Protein AF-A0AAN9BH00-F1 (afdb_monomer_lite)

pLDDT: mean 72.29, std 22.22, range [26.73, 97.0]

Structure (mmCIF, N/CA/C/O backbone):
data_AF-A0AAN9BH00-F1
#
_entry.id   AF-A0AAN9BH00-F1
#
loop_
_atom_site.group_PDB
_atom_site.id
_atom_site.type_symbol
_atom_site.label_atom_id
_atom_site.label_alt_id
_atom_site.label_comp_id
_atom_site.label_asym_id
_atom_site.label_entity_id
_atom_site.label_seq_id
_atom_site.pdbx_PDB_ins_code
_atom_site.Cartn_x
_atom_site.Cartn_y
_atom_site.Cartn_z
_atom_site.occupancy
_atom_site.B_iso_or_equiv
_atom_site.auth_seq_id
_atom_site.auth_comp_id
_atom_site.auth_asym_id
_atom_site.auth_atom_id
_atom_site.pdbx_PDB_model_num
ATOM 1 N N . MET A 1 1 ? 36.976 54.141 -1.286 1.00 47.03 1 MET A N 1
ATOM 2 C CA . MET A 1 1 ? 35.781 53.812 -2.101 1.00 47.03 1 MET A CA 1
ATOM 3 C C . MET A 1 1 ? 35.962 52.626 -3.065 1.00 47.03 1 MET A C 1
ATOM 5 O O . MET A 1 1 ? 34.961 52.129 -3.551 1.00 47.03 1 MET A O 1
ATOM 9 N N . ALA A 1 2 ? 37.173 52.092 -3.300 1.00 48.44 2 ALA A N 1
ATOM 10 C CA . ALA A 1 2 ? 37.382 50.986 -4.254 1.00 48.44 2 ALA A CA 1
ATOM 11 C C . ALA A 1 2 ? 37.154 49.558 -3.696 1.00 48.44 2 ALA A C 1
ATOM 13 O O . ALA A 1 2 ? 36.958 48.622 -4.465 1.00 48.44 2 ALA A O 1
ATOM 14 N N . VAL A 1 3 ? 37.142 49.373 -2.369 1.00 45.78 3 VAL A N 1
ATOM 15 C CA . VAL A 1 3 ? 37.087 48.038 -1.729 1.00 45.78 3 VAL A CA 1
ATOM 16 C C . VAL A 1 3 ? 35.678 47.415 -1.773 1.00 45.78 3 VAL A C 1
ATOM 18 O O . VAL A 1 3 ? 35.538 46.201 -1.896 1.00 45.78 3 VAL A O 1
ATOM 21 N N . ASN A 1 4 ? 34.625 48.240 -1.796 1.00 43.34 4 ASN A N 1
ATOM 22 C CA . ASN A 1 4 ? 33.231 47.771 -1.826 1.00 43.34 4 ASN A CA 1
ATOM 23 C C . ASN A 1 4 ? 32.780 47.248 -3.208 1.00 43.34 4 ASN A C 1
ATOM 25 O O . ASN A 1 4 ? 31.789 46.527 -3.298 1.00 43.34 4 ASN A O 1
ATOM 29 N N . SER A 1 5 ? 33.513 47.570 -4.281 1.00 48.69 5 SER A N 1
ATOM 30 C CA . SER A 1 5 ? 33.203 47.144 -5.661 1.00 48.69 5 SER A CA 1
ATOM 31 C C . SER A 1 5 ? 33.720 45.731 -5.980 1.00 48.69 5 SER A C 1
ATOM 33 O O . SER A 1 5 ? 33.170 45.015 -6.814 1.00 48.69 5 SER A O 1
ATOM 35 N N . VAL A 1 6 ? 34.770 45.292 -5.280 1.00 53.50 6 VAL A N 1
ATOM 36 C CA . VAL A 1 6 ? 35.374 43.967 -5.484 1.00 53.50 6 VAL A CA 1
ATOM 37 C C . VAL A 1 6 ? 34.627 42.896 -4.684 1.00 53.50 6 VAL A C 1
ATOM 39 O O . VAL A 1 6 ? 34.361 41.820 -5.214 1.00 53.50 6 VAL A O 1
ATOM 42 N N . LEU A 1 7 ? 34.202 43.202 -3.450 1.00 49.34 7 LEU A N 1
ATOM 43 C CA . LEU A 1 7 ? 33.406 42.272 -2.636 1.00 49.34 7 LEU A CA 1
ATOM 44 C C . LEU A 1 7 ? 32.040 41.949 -3.259 1.00 49.34 7 LEU A C 1
ATOM 46 O O . LEU A 1 7 ? 31.608 40.799 -3.220 1.00 49.34 7 LEU A O 1
ATOM 50 N N . THR A 1 8 ? 31.385 42.933 -3.876 1.00 52.69 8 THR A N 1
ATOM 51 C CA . THR A 1 8 ? 30.089 42.745 -4.550 1.00 52.69 8 THR A CA 1
ATOM 52 C C . THR A 1 8 ? 30.214 41.859 -5.789 1.00 52.69 8 THR A C 1
ATOM 54 O O . THR A 1 8 ? 29.378 40.985 -6.004 1.00 52.69 8 THR A O 1
ATOM 57 N N . ARG A 1 9 ? 31.298 41.992 -6.564 1.00 53.31 9 ARG A N 1
ATOM 58 C CA . ARG A 1 9 ? 31.565 41.121 -7.722 1.00 53.31 9 ARG A CA 1
ATOM 59 C C . ARG A 1 9 ? 31.901 39.682 -7.327 1.00 53.31 9 A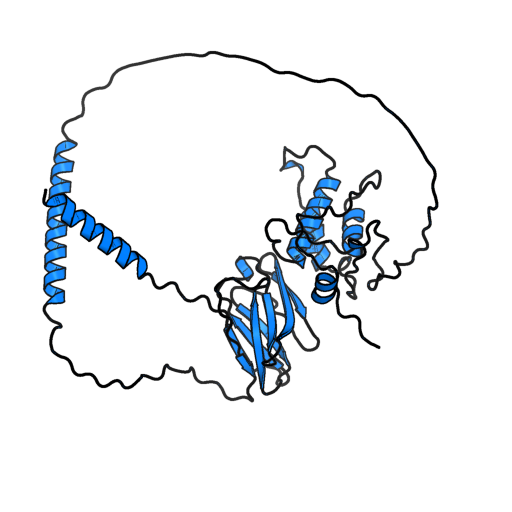RG A C 1
ATOM 61 O O . ARG A 1 9 ? 31.480 38.764 -8.020 1.00 53.31 9 ARG A O 1
ATOM 68 N N . ILE A 1 10 ? 32.602 39.480 -6.208 1.00 55.25 10 ILE A N 1
ATOM 69 C CA . ILE A 1 10 ? 32.918 38.143 -5.677 1.00 55.25 10 ILE A CA 1
ATOM 70 C C . ILE A 1 10 ? 31.663 37.464 -5.103 1.00 55.25 10 ILE A C 1
ATOM 72 O O . ILE A 1 10 ? 31.470 36.272 -5.334 1.00 55.25 10 ILE A O 1
ATOM 76 N N . GLN A 1 11 ? 30.776 38.206 -4.425 1.00 53.38 11 GLN A N 1
ATOM 77 C CA . GLN A 1 11 ? 29.472 37.684 -3.986 1.00 53.38 11 GLN A CA 1
ATOM 78 C C . GLN A 1 11 ? 28.573 37.290 -5.165 1.00 53.38 11 GLN A C 1
ATOM 80 O O . GLN A 1 11 ? 27.957 36.229 -5.119 1.00 53.38 11 GLN A O 1
ATOM 85 N N . PHE A 1 12 ? 28.535 38.089 -6.237 1.00 52.97 12 PHE A N 1
ATOM 86 C CA . PHE A 1 12 ? 27.809 37.731 -7.461 1.00 52.97 12 PHE A CA 1
ATOM 87 C C . PHE A 1 12 ? 28.390 36.483 -8.130 1.00 52.97 12 PHE A C 1
ATOM 89 O O . PHE A 1 12 ? 27.637 35.614 -8.554 1.00 52.97 12 PHE A O 1
ATOM 96 N N . TYR A 1 13 ? 29.717 36.349 -8.179 1.00 51.75 13 TYR A N 1
ATOM 97 C CA . TYR A 1 13 ? 30.360 35.161 -8.744 1.00 51.75 13 TYR A CA 1
ATOM 98 C C . TYR A 1 13 ? 30.058 33.892 -7.930 1.00 51.75 13 TYR A C 1
ATOM 100 O O . TYR A 1 13 ? 29.814 32.844 -8.515 1.00 51.75 13 TYR A O 1
ATOM 108 N N . TRP A 1 14 ? 29.988 33.983 -6.598 1.00 51.31 14 TRP A N 1
ATOM 109 C CA . TRP A 1 14 ? 29.555 32.869 -5.744 1.00 51.31 14 TRP A CA 1
ATOM 110 C C . TRP A 1 14 ? 28.061 32.544 -5.878 1.00 51.31 14 TRP A C 1
ATOM 112 O O . TRP A 1 14 ? 27.709 31.368 -5.883 1.00 51.31 14 TRP A O 1
ATOM 122 N N . LEU A 1 15 ? 27.188 33.542 -6.048 1.00 50.69 15 LEU A N 1
ATOM 123 C CA . LEU A 1 15 ? 25.758 33.326 -6.321 1.00 50.69 15 LEU A CA 1
ATOM 124 C C . LEU A 1 15 ? 25.521 32.672 -7.693 1.00 50.69 15 LEU A C 1
ATOM 126 O O . LEU A 1 15 ? 24.675 31.788 -7.822 1.00 50.69 15 LEU A O 1
ATOM 130 N N . VAL A 1 16 ? 26.305 33.046 -8.708 1.00 52.62 16 VAL A N 1
ATOM 131 C CA . VAL A 1 16 ? 26.223 32.449 -10.050 1.00 52.62 16 VAL A CA 1
ATOM 132 C C . VAL A 1 16 ? 26.835 31.042 -10.074 1.00 52.62 16 VAL A C 1
ATOM 134 O O . VAL A 1 16 ? 26.238 30.147 -10.659 1.00 52.62 16 VAL A O 1
ATOM 137 N N . ILE A 1 17 ? 27.956 30.790 -9.383 1.00 52.34 17 ILE A N 1
ATOM 138 C CA . ILE A 1 17 ? 28.553 29.441 -9.288 1.00 52.34 17 ILE A CA 1
ATOM 139 C C . ILE A 1 17 ? 27.681 28.493 -8.447 1.00 52.34 17 ILE A C 1
ATOM 141 O O . ILE A 1 17 ? 27.546 27.323 -8.800 1.00 52.34 17 ILE A O 1
ATOM 145 N N . ALA A 1 18 ? 27.018 28.979 -7.391 1.00 47.56 18 ALA A N 1
ATOM 146 C CA . ALA A 1 18 ? 26.060 28.172 -6.629 1.00 47.56 18 ALA A CA 1
ATOM 147 C C . ALA A 1 18 ? 24.863 27.708 -7.482 1.00 47.56 18 ALA A C 1
ATOM 149 O O . ALA A 1 18 ? 24.309 26.644 -7.210 1.00 47.56 18 ALA A O 1
ATOM 150 N N . SER A 1 19 ? 24.524 28.453 -8.541 1.00 46.22 19 SER A N 1
ATOM 151 C CA . SER A 1 19 ? 23.436 28.138 -9.479 1.00 46.22 19 SER A CA 1
ATOM 152 C C . SER A 1 19 ? 23.801 27.066 -10.521 1.00 46.22 19 SER A C 1
ATOM 154 O O . SER A 1 19 ? 22.929 26.622 -11.260 1.00 46.22 19 SER A O 1
ATOM 156 N N . VAL A 1 20 ? 25.067 26.628 -10.587 1.00 46.25 20 VAL A N 1
ATOM 157 C CA . VAL A 1 20 ? 25.546 25.569 -11.504 1.00 46.25 20 VAL A CA 1
ATOM 158 C C . VAL A 1 20 ? 25.822 24.260 -10.747 1.00 46.25 20 VAL A C 1
ATOM 160 O O . VAL A 1 20 ? 26.584 23.407 -11.195 1.00 46.25 20 VAL A O 1
ATOM 163 N N . HIS A 1 21 ? 25.185 24.045 -9.592 1.00 47.50 21 HIS A N 1
ATOM 164 C CA . HIS A 1 21 ? 24.998 22.676 -9.117 1.00 47.50 21 HIS A CA 1
ATOM 165 C C . HIS A 1 21 ? 23.904 22.052 -9.975 1.00 47.50 21 HIS A C 1
ATOM 167 O O . HIS A 1 21 ? 22.729 22.359 -9.800 1.00 47.50 21 HIS A O 1
ATOM 173 N N . ALA A 1 22 ? 24.312 21.218 -10.931 1.00 45.00 22 ALA A N 1
ATOM 174 C CA . ALA A 1 22 ? 23.416 20.373 -11.702 1.00 45.00 22 ALA A CA 1
ATOM 175 C C . ALA A 1 22 ? 22.463 19.650 -10.738 1.00 45.00 22 ALA A C 1
ATOM 177 O O . ALA A 1 22 ? 22.866 18.745 -10.007 1.00 45.00 22 ALA A O 1
ATOM 178 N N . THR A 1 23 ? 21.204 20.085 -10.691 1.00 55.72 23 THR A N 1
ATOM 179 C CA . THR A 1 23 ? 20.147 19.331 -10.028 1.00 55.72 23 THR A CA 1
ATOM 180 C C . THR A 1 23 ? 19.993 18.049 -10.825 1.00 55.72 23 THR A C 1
ATOM 182 O O . THR A 1 23 ? 19.589 18.101 -11.985 1.00 55.72 23 THR A O 1
ATOM 185 N N . ALA A 1 24 ? 20.388 16.916 -10.242 1.00 64.69 24 ALA A N 1
ATOM 186 C CA . ALA A 1 24 ? 20.167 15.617 -10.857 1.00 64.69 24 ALA A CA 1
ATOM 187 C C . ALA A 1 24 ? 18.676 15.491 -11.202 1.00 64.69 24 ALA A C 1
ATOM 189 O O . ALA A 1 24 ? 17.817 15.682 -10.337 1.00 64.69 24 ALA A O 1
ATOM 190 N N . GLU A 1 25 ? 18.388 15.241 -12.475 1.00 76.38 25 GLU A N 1
ATOM 191 C CA . GLU A 1 25 ? 17.034 15.050 -12.983 1.00 76.38 25 GLU A CA 1
ATOM 192 C C . GLU A 1 25 ? 16.385 13.879 -12.232 1.00 76.38 25 GLU A C 1
ATOM 194 O O . GLU A 1 25 ? 16.951 12.783 -12.167 1.00 76.38 25 GLU A O 1
ATOM 199 N N . LYS A 1 26 ? 15.226 14.112 -11.605 1.00 88.88 26 LYS A N 1
ATOM 200 C CA . LYS A 1 26 ? 14.489 13.052 -10.914 1.00 88.88 26 LYS A CA 1
ATOM 201 C C . LYS A 1 26 ? 13.652 12.294 -11.932 1.00 88.88 26 LYS A C 1
ATOM 203 O O . LYS A 1 26 ? 12.664 12.824 -12.432 1.00 88.88 26 LYS A O 1
ATOM 208 N N . VAL A 1 27 ? 14.040 11.054 -12.207 1.00 91.19 27 VAL A N 1
ATOM 209 C CA . VAL A 1 27 ? 13.391 10.216 -13.218 1.00 91.19 27 VAL A CA 1
ATOM 210 C C . VAL A 1 27 ? 13.054 8.851 -12.628 1.00 91.19 27 VAL A C 1
ATOM 212 O O . VAL A 1 27 ? 13.933 8.177 -12.088 1.00 91.19 27 VAL A O 1
ATOM 215 N N . ASN A 1 28 ? 11.797 8.433 -12.752 1.00 91.19 28 ASN A N 1
ATOM 216 C CA . ASN A 1 28 ? 11.403 7.037 -12.600 1.00 91.19 28 ASN A CA 1
ATOM 217 C C . ASN A 1 28 ? 11.548 6.349 -13.962 1.00 91.19 28 ASN A C 1
ATOM 219 O O . ASN A 1 28 ? 11.152 6.903 -14.984 1.00 91.19 28 ASN A O 1
ATOM 223 N N . ASN A 1 29 ? 12.112 5.148 -14.002 1.00 94.12 29 ASN A N 1
ATOM 224 C CA . ASN A 1 29 ? 12.283 4.388 -15.241 1.00 94.12 29 ASN A CA 1
ATOM 225 C C . ASN A 1 29 ? 12.037 2.894 -14.998 1.00 94.12 29 ASN A C 1
ATOM 227 O O . ASN A 1 29 ? 11.866 2.465 -13.855 1.00 94.12 29 ASN A O 1
ATOM 231 N N . CYS A 1 30 ? 12.060 2.077 -16.048 1.00 94.75 30 CYS A N 1
ATOM 232 C CA . CYS A 1 30 ? 12.009 0.630 -15.919 1.00 94.75 30 CYS A CA 1
ATOM 233 C C . CYS A 1 30 ? 12.952 -0.119 -16.864 1.00 94.75 30 CYS A C 1
ATOM 235 O O . CYS A 1 30 ? 13.396 0.385 -17.892 1.00 94.75 30 CYS A O 1
ATOM 237 N N . GLN A 1 31 ? 13.298 -1.341 -16.461 1.00 94.38 31 GLN A N 1
ATOM 238 C CA . GLN A 1 31 ? 14.141 -2.270 -17.209 1.00 94.38 31 GLN A CA 1
ATOM 239 C C . GLN A 1 31 ? 13.438 -3.618 -17.317 1.00 94.38 31 GLN A C 1
ATOM 241 O O . GLN A 1 31 ? 12.924 -4.129 -16.323 1.00 94.38 31 GLN A O 1
ATOM 246 N N . ILE A 1 32 ? 13.444 -4.203 -18.511 1.00 92.62 32 ILE A N 1
ATOM 247 C CA . ILE A 1 32 ? 12.818 -5.495 -18.784 1.00 92.62 32 ILE A CA 1
ATOM 248 C C . ILE A 1 32 ? 13.903 -6.559 -18.892 1.00 92.62 32 ILE A C 1
ATOM 250 O O . ILE A 1 32 ? 14.914 -6.365 -19.564 1.00 92.62 32 ILE A O 1
ATOM 254 N N . THR A 1 33 ? 13.680 -7.696 -18.242 1.00 91.62 33 THR A N 1
ATOM 255 C CA . THR A 1 33 ? 14.529 -8.883 -18.372 1.00 91.62 33 THR A CA 1
ATOM 256 C C . THR A 1 33 ? 13.665 -10.128 -18.586 1.00 91.62 33 THR A C 1
ATOM 258 O O . THR A 1 33 ? 12.557 -10.191 -18.047 1.00 91.62 33 THR A O 1
ATOM 261 N N . PRO A 1 34 ? 14.131 -11.124 -19.361 1.00 89.00 34 PRO A N 1
ATOM 262 C CA . PRO A 1 34 ? 13.427 -12.397 -19.490 1.00 89.00 34 PRO A CA 1
ATOM 263 C C . PRO A 1 34 ? 13.232 -13.057 -18.120 1.00 89.00 34 PRO A C 1
ATOM 265 O O . PRO A 1 34 ? 14.126 -13.004 -17.268 1.00 89.00 34 PRO A O 1
ATOM 268 N N . SER A 1 35 ? 12.073 -13.677 -17.900 1.00 89.31 35 SER A N 1
ATOM 269 C CA . SER A 1 35 ? 11.870 -14.544 -16.738 1.00 89.31 35 SER A CA 1
ATOM 270 C C . SER A 1 35 ? 12.405 -15.950 -17.019 1.00 89.31 35 SER A C 1
ATOM 272 O O . SER A 1 35 ? 12.679 -16.320 -18.159 1.00 89.31 35 SER A O 1
ATOM 274 N N . THR A 1 36 ? 12.564 -16.748 -15.963 1.00 89.62 36 THR A N 1
ATOM 275 C CA . THR A 1 36 ? 12.840 -18.188 -16.083 1.00 89.62 36 THR A CA 1
ATOM 276 C C . THR A 1 36 ? 11.686 -18.920 -16.771 1.00 89.62 36 THR A C 1
ATOM 278 O O . THR A 1 36 ? 11.909 -19.920 -17.446 1.00 89.62 36 THR A O 1
ATOM 281 N N . ASP A 1 37 ? 10.468 -18.407 -16.603 1.00 88.19 37 ASP A N 1
ATOM 282 C CA . ASP A 1 37 ? 9.271 -18.881 -17.285 1.00 88.19 37 ASP A CA 1
ATOM 283 C C . ASP A 1 37 ? 9.049 -18.062 -18.572 1.00 88.19 37 ASP A C 1
ATOM 285 O O . ASP A 1 37 ? 8.912 -16.839 -18.475 1.00 88.19 37 ASP A O 1
ATOM 289 N N . PRO A 1 38 ? 9.014 -18.685 -19.766 1.00 86.50 38 PRO A N 1
ATOM 290 C CA . PRO A 1 38 ? 8.838 -17.972 -21.033 1.00 86.50 38 PRO A CA 1
ATOM 291 C C . PRO A 1 38 ? 7.490 -17.242 -21.155 1.00 86.50 38 PRO A C 1
ATOM 293 O O . PRO A 1 38 ? 7.378 -16.311 -21.958 1.00 86.50 38 PRO A O 1
ATOM 296 N N . GLU A 1 39 ? 6.482 -17.630 -20.367 1.00 89.25 39 GLU A N 1
ATOM 297 C CA . GLU A 1 39 ? 5.177 -16.960 -20.327 1.00 89.25 39 GLU A CA 1
ATOM 298 C C . GLU A 1 39 ? 5.225 -15.612 -19.593 1.00 89.25 39 GLU A C 1
ATOM 300 O O . GLU A 1 39 ? 4.298 -14.807 -19.712 1.00 89.25 39 GLU A O 1
ATOM 305 N N . TYR A 1 40 ? 6.313 -15.328 -18.872 1.00 92.56 40 TYR A N 1
ATOM 306 C CA . TYR A 1 40 ? 6.465 -14.129 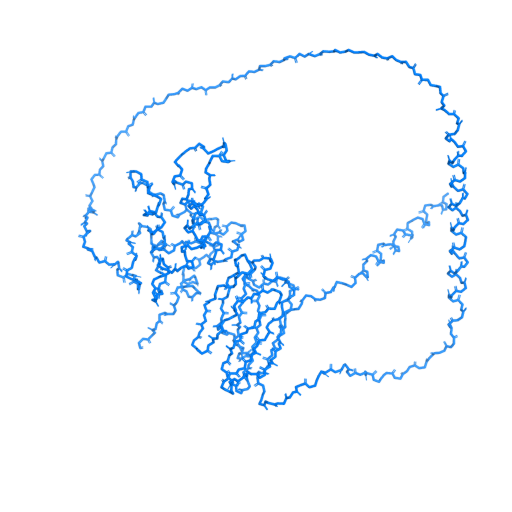-18.058 1.00 92.56 40 TYR A CA 1
ATOM 307 C C . TYR A 1 40 ? 7.730 -13.334 -18.403 1.00 92.56 40 TYR A C 1
ATOM 309 O O . TYR A 1 40 ? 8.728 -13.845 -18.907 1.00 92.56 40 TYR A O 1
ATOM 317 N N . ALA A 1 41 ? 7.710 -12.051 -18.060 1.00 93.62 41 ALA A N 1
ATOM 318 C CA . ALA A 1 41 ? 8.872 -11.176 -18.094 1.00 93.62 41 ALA A CA 1
ATOM 319 C C . ALA A 1 41 ? 9.017 -10.426 -16.767 1.00 93.62 41 ALA A C 1
ATOM 321 O O . ALA A 1 41 ? 8.032 -10.128 -16.091 1.00 93.62 41 ALA A O 1
ATOM 322 N N . ASN A 1 42 ? 10.256 -10.112 -16.401 1.00 94.56 42 ASN A N 1
ATOM 323 C CA . ASN A 1 42 ? 10.578 -9.351 -15.204 1.00 94.56 42 ASN A CA 1
ATOM 324 C C . ASN A 1 42 ? 10.691 -7.867 -15.554 1.00 94.56 42 ASN A C 1
ATOM 326 O O . ASN A 1 42 ? 11.618 -7.464 -16.261 1.00 94.56 42 ASN A O 1
ATOM 330 N N . ILE A 1 43 ? 9.795 -7.048 -15.009 1.00 95.06 43 ILE A N 1
ATOM 331 C CA . ILE A 1 43 ? 9.882 -5.588 -15.075 1.00 95.06 43 ILE A CA 1
ATOM 332 C C . ILE A 1 43 ? 10.489 -5.077 -13.777 1.00 95.06 43 ILE A C 1
ATOM 334 O O . ILE A 1 43 ? 9.910 -5.226 -12.705 1.00 95.06 43 ILE A O 1
ATOM 338 N N . THR A 1 44 ? 11.651 -4.443 -13.875 1.00 96.50 44 THR A N 1
ATOM 339 C CA . THR A 1 44 ? 12.304 -3.751 -12.764 1.00 96.50 44 THR A CA 1
ATOM 340 C C . THR A 1 44 ? 12.002 -2.264 -12.855 1.00 96.50 44 THR A C 1
ATOM 342 O O . THR A 1 44 ? 12.597 -1.568 -13.673 1.00 96.50 44 THR A O 1
ATOM 345 N N . CYS A 1 45 ? 11.111 -1.769 -12.002 1.00 96.62 45 CYS A N 1
ATOM 346 C CA . CYS A 1 45 ? 10.923 -0.339 -11.787 1.00 96.62 45 CYS A CA 1
ATOM 347 C C . CYS A 1 45 ? 12.097 0.224 -10.983 1.00 96.62 45 CYS A C 1
ATOM 349 O O . CYS A 1 45 ? 12.522 -0.382 -9.997 1.00 96.62 45 CYS A O 1
ATOM 351 N N . ILE A 1 46 ? 12.599 1.384 -11.394 1.00 95.81 46 ILE A N 1
ATOM 352 C CA . ILE A 1 46 ? 13.678 2.133 -10.752 1.00 95.81 46 ILE A CA 1
ATOM 353 C C . ILE A 1 46 ? 13.126 3.521 -10.442 1.00 95.81 46 ILE A C 1
ATOM 355 O O . ILE A 1 46 ? 12.870 4.304 -11.353 1.00 95.81 46 ILE A O 1
ATOM 359 N N . PHE A 1 47 ? 12.920 3.810 -9.164 1.00 94.56 47 PHE A N 1
ATOM 360 C CA . PHE A 1 47 ? 12.342 5.065 -8.700 1.00 94.56 47 PHE A CA 1
ATOM 361 C C . PHE A 1 47 ? 13.432 6.095 -8.393 1.00 94.56 47 PHE A C 1
ATOM 363 O O . PHE A 1 47 ? 14.499 5.751 -7.882 1.00 94.56 47 PHE A O 1
ATOM 370 N N . ALA A 1 48 ? 13.139 7.370 -8.652 1.00 92.38 48 ALA A N 1
ATOM 371 C CA . ALA A 1 48 ? 14.033 8.486 -8.339 1.00 92.38 48 ALA A CA 1
ATOM 372 C C . ALA A 1 48 ? 14.310 8.609 -6.831 1.00 92.38 48 ALA A C 1
ATOM 374 O O . ALA A 1 48 ? 15.393 9.017 -6.411 1.00 92.38 48 ALA A O 1
ATOM 375 N N . ASP A 1 49 ? 13.323 8.244 -6.012 1.00 89.25 49 ASP A N 1
ATOM 376 C CA . ASP A 1 49 ? 13.441 8.180 -4.564 1.00 89.25 49 ASP A CA 1
ATOM 377 C C . ASP A 1 49 ? 13.409 6.714 -4.093 1.00 89.25 49 ASP A C 1
ATOM 379 O O . ASP A 1 49 ? 12.750 5.858 -4.681 1.00 89.25 49 ASP A O 1
ATOM 383 N N . ASN A 1 50 ? 14.058 6.416 -2.965 1.00 90.88 50 ASN A N 1
ATOM 384 C CA . ASN A 1 50 ? 13.999 5.083 -2.362 1.00 90.88 50 ASN A CA 1
ATOM 385 C C . ASN A 1 50 ? 12.629 4.852 -1.695 1.00 90.88 50 ASN A C 1
ATOM 387 O O . ASN A 1 50 ? 12.434 5.186 -0.522 1.00 90.88 50 ASN A O 1
ATOM 391 N N . VAL A 1 51 ? 11.672 4.316 -2.458 1.00 90.56 51 VAL A N 1
ATOM 392 C CA . VAL A 1 51 ? 10.277 4.120 -2.024 1.00 90.56 51 VAL A CA 1
ATOM 393 C C . VAL A 1 51 ? 10.157 3.158 -0.839 1.00 90.56 51 VAL A C 1
ATOM 395 O O . VAL A 1 51 ? 9.323 3.383 0.035 1.00 90.56 51 VAL A O 1
ATOM 398 N N . GLY A 1 52 ? 11.055 2.170 -0.746 1.00 87.56 52 GLY A N 1
ATOM 399 C CA . GLY A 1 52 ? 11.196 1.256 0.391 1.00 87.56 52 GLY A CA 1
ATOM 400 C C . GLY A 1 52 ? 11.508 1.969 1.703 1.00 87.56 52 GLY A C 1
ATOM 401 O O . GLY A 1 52 ? 10.784 1.836 2.687 1.00 87.56 52 GLY A O 1
ATOM 402 N N . ARG A 1 53 ? 12.576 2.773 1.709 1.00 87.19 53 ARG A N 1
ATOM 403 C CA . ARG A 1 53 ? 13.022 3.522 2.893 1.00 87.19 53 ARG A CA 1
ATOM 404 C C . ARG A 1 53 ? 12.054 4.639 3.271 1.00 87.19 53 ARG A C 1
ATOM 406 O O . ARG A 1 53 ? 11.906 4.944 4.448 1.00 87.19 53 ARG A O 1
ATOM 413 N N . LEU A 1 54 ? 11.448 5.283 2.277 1.00 84.75 54 LEU A N 1
ATOM 414 C CA . LEU A 1 54 ? 10.551 6.418 2.489 1.00 84.75 54 LEU A CA 1
ATOM 415 C C . LEU A 1 54 ? 9.090 6.009 2.718 1.00 84.75 54 LEU A C 1
ATOM 417 O O . LEU A 1 54 ? 8.258 6.895 2.887 1.00 84.75 54 LEU A O 1
ATOM 421 N N . ASN A 1 55 ? 8.773 4.707 2.714 1.00 82.75 55 ASN A N 1
ATOM 422 C CA . ASN A 1 55 ? 7.405 4.186 2.800 1.00 82.75 55 ASN A CA 1
ATOM 423 C C . ASN A 1 55 ? 6.445 4.869 1.803 1.00 82.75 55 ASN A C 1
ATOM 425 O O . ASN A 1 55 ? 5.307 5.204 2.133 1.00 82.75 55 ASN A O 1
ATOM 429 N N . LYS A 1 56 ? 6.926 5.129 0.579 1.00 86.12 56 LYS A N 1
ATOM 430 C CA . LYS A 1 56 ? 6.115 5.733 -0.484 1.00 86.12 56 LYS A CA 1
ATOM 431 C C . LYS A 1 56 ? 5.365 4.638 -1.225 1.00 86.12 56 LYS A C 1
ATOM 433 O O . LYS A 1 56 ? 5.979 3.662 -1.651 1.00 86.12 56 LYS A O 1
ATOM 438 N N . ALA A 1 57 ? 4.058 4.810 -1.400 1.00 88.19 57 ALA A N 1
ATOM 439 C CA . ALA A 1 57 ? 3.290 3.926 -2.263 1.00 88.19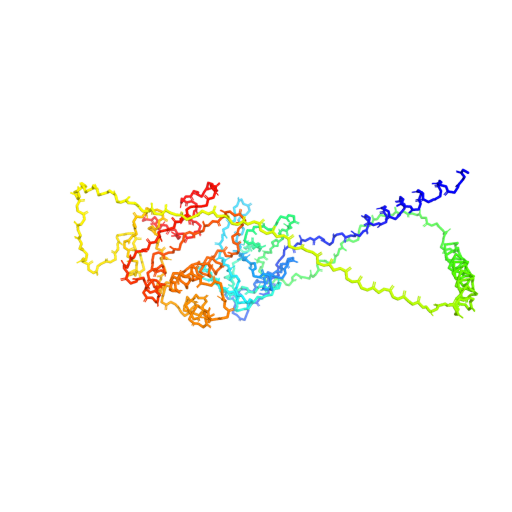 57 ALA A CA 1
ATOM 440 C C . ALA A 1 57 ? 3.706 4.120 -3.729 1.00 88.19 57 ALA A C 1
ATOM 442 O O . ALA A 1 57 ? 4.194 5.186 -4.119 1.00 88.19 57 ALA A O 1
ATOM 443 N N . PHE A 1 58 ? 3.547 3.076 -4.533 1.00 93.81 58 PHE A N 1
ATOM 444 C CA . PHE A 1 58 ? 3.900 3.068 -5.950 1.00 93.81 58 PHE A CA 1
ATOM 445 C C . PHE A 1 58 ? 3.000 2.120 -6.731 1.00 93.81 58 PHE A C 1
ATOM 447 O O . PHE A 1 58 ? 2.390 1.216 -6.161 1.00 93.81 58 PHE A O 1
ATOM 454 N N . ALA A 1 59 ? 2.938 2.315 -8.041 1.00 94.12 59 ALA A N 1
ATOM 455 C CA . ALA A 1 59 ? 2.130 1.502 -8.930 1.00 94.12 59 ALA A CA 1
ATOM 456 C C . ALA A 1 59 ? 2.851 1.203 -10.249 1.00 94.12 59 ALA A C 1
ATOM 458 O O . ALA A 1 59 ? 3.702 1.966 -10.714 1.00 94.12 59 ALA A O 1
ATOM 459 N N . LEU A 1 60 ? 2.484 0.064 -10.833 1.00 96.06 60 LEU A N 1
ATOM 460 C CA . LEU A 1 60 ? 2.817 -0.340 -12.190 1.00 96.06 60 LEU A CA 1
ATOM 461 C C . LEU A 1 60 ? 1.577 -0.149 -13.063 1.00 96.06 60 LEU A C 1
ATOM 463 O O . LEU A 1 60 ? 0.537 -0.781 -12.839 1.00 96.06 60 LEU A O 1
ATOM 467 N N . TYR A 1 61 ? 1.713 0.685 -14.084 1.00 94.81 61 TYR A N 1
ATOM 468 C CA . TYR A 1 61 ? 0.683 0.952 -15.074 1.00 94.81 61 TYR A CA 1
ATOM 469 C C . TYR A 1 61 ? 1.034 0.273 -16.391 1.00 94.81 61 TYR A C 1
ATOM 471 O O . TYR A 1 61 ? 2.192 0.269 -16.805 1.00 94.81 61 TYR A O 1
ATOM 479 N N . GLN A 1 62 ? 0.023 -0.258 -17.069 1.00 94.19 62 GLN A N 1
ATOM 480 C CA . GLN A 1 62 ? 0.118 -0.595 -18.482 1.00 94.19 62 GLN A CA 1
ATOM 481 C C . GLN A 1 62 ? -0.351 0.605 -19.299 1.00 94.19 62 GLN A C 1
ATOM 483 O O . GLN A 1 62 ? -1.462 1.105 -19.097 1.00 94.19 62 GLN A O 1
ATOM 488 N N . ASP A 1 63 ? 0.502 1.060 -20.204 1.00 93.44 63 ASP A N 1
ATOM 489 C CA . ASP A 1 63 ? 0.241 2.192 -21.075 1.00 93.44 63 ASP A CA 1
ATOM 490 C C . ASP A 1 63 ? -0.293 1.719 -22.434 1.00 93.44 63 ASP A C 1
ATOM 492 O O . ASP A 1 63 ? 0.264 0.826 -23.073 1.00 93.44 63 ASP A O 1
ATOM 496 N N . PHE A 1 64 ? -1.402 2.324 -22.856 1.00 89.50 64 PHE A N 1
ATOM 497 C CA . PHE A 1 64 ? -2.057 2.093 -24.144 1.00 89.50 64 PHE A CA 1
ATOM 498 C C . PHE A 1 64 ? -1.971 3.331 -25.056 1.00 89.50 64 PHE A C 1
ATOM 500 O O . PHE A 1 64 ? -2.743 3.460 -26.006 1.00 89.50 64 PHE A O 1
ATOM 507 N N . GLY A 1 65 ? -1.077 4.277 -24.753 1.00 85.38 65 GLY A N 1
ATOM 508 C CA . GLY A 1 65 ? -0.826 5.499 -25.517 1.00 85.38 65 GLY A CA 1
ATOM 509 C C . GLY A 1 65 ? -1.828 6.617 -25.227 1.00 85.38 65 GLY A C 1
ATOM 510 O O . GLY A 1 65 ? -1.431 7.734 -24.912 1.00 85.38 65 GLY A O 1
ATOM 511 N N . SER A 1 66 ? -3.134 6.337 -25.302 1.00 82.94 66 SER A N 1
ATOM 512 C CA . SER A 1 66 ? -4.185 7.312 -24.952 1.00 82.94 66 SER A CA 1
ATOM 513 C C . SER A 1 66 ? -4.608 7.251 -23.485 1.00 82.94 66 SER A C 1
ATOM 515 O O . SER A 1 66 ? -5.202 8.193 -22.968 1.00 82.94 66 SER A O 1
ATOM 517 N N . THR A 1 67 ? -4.374 6.113 -22.833 1.00 88.81 67 THR A N 1
ATOM 518 C CA . THR A 1 67 ? -4.830 5.826 -21.470 1.00 88.81 67 THR A CA 1
ATOM 519 C C . THR A 1 67 ? -3.858 4.889 -20.777 1.00 88.81 67 THR A C 1
ATOM 521 O O . THR A 1 67 ? -3.380 3.940 -21.397 1.00 88.81 67 THR A O 1
ATOM 524 N N . THR A 1 68 ? -3.670 5.073 -19.477 1.00 90.25 68 THR A N 1
ATOM 525 C CA . THR A 1 68 ? -2.960 4.124 -18.619 1.00 90.25 68 THR A CA 1
ATOM 526 C C . THR A 1 68 ? -3.957 3.323 -17.782 1.00 90.25 68 THR A C 1
ATOM 528 O O . THR A 1 68 ? -5.013 3.823 -17.390 1.00 90.25 68 THR A O 1
ATOM 531 N N . LYS A 1 69 ? -3.649 2.049 -17.522 1.00 88.25 69 LYS A N 1
ATOM 532 C CA . LYS A 1 69 ? -4.408 1.208 -16.586 1.00 88.25 69 LYS A CA 1
ATOM 533 C C . LYS A 1 69 ? -3.498 0.713 -15.483 1.00 88.25 69 LYS A C 1
ATOM 535 O O . LYS A 1 69 ? -2.464 0.109 -15.755 1.00 88.25 69 LYS A O 1
ATOM 540 N N . GLU A 1 70 ? -3.917 0.928 -14.248 1.00 91.25 70 GLU A N 1
ATOM 541 C CA . GLU A 1 70 ? -3.244 0.403 -13.067 1.00 91.25 70 GLU A CA 1
ATOM 542 C C . GLU A 1 70 ? -3.318 -1.129 -13.069 1.00 91.25 70 GLU A C 1
ATOM 544 O O . GLU A 1 70 ? -4.398 -1.710 -13.195 1.00 91.25 70 GLU A O 1
ATOM 549 N N . LYS A 1 71 ? -2.160 -1.790 -13.003 1.00 94.19 71 LYS A N 1
ATOM 550 C CA . LYS A 1 71 ? -2.065 -3.256 -12.979 1.00 94.19 71 LYS A CA 1
ATOM 551 C C . LYS A 1 71 ? -1.635 -3.778 -11.629 1.00 94.19 71 LYS A C 1
ATOM 553 O O . LYS A 1 71 ? -2.137 -4.817 -11.206 1.00 94.19 71 LYS A O 1
ATOM 558 N N . VAL A 1 72 ? -0.730 -3.067 -10.967 1.00 94.69 72 VAL A N 1
ATOM 559 C CA . VAL A 1 72 ? -0.286 -3.390 -9.615 1.00 94.69 72 VAL A CA 1
ATOM 560 C C . VAL A 1 72 ? -0.146 -2.110 -8.815 1.00 94.69 72 VAL A C 1
ATOM 562 O O . VAL A 1 72 ? 0.487 -1.177 -9.294 1.00 94.69 72 VAL A O 1
ATOM 565 N N . THR A 1 73 ? -0.648 -2.106 -7.585 1.00 92.06 73 THR A N 1
ATOM 566 C CA . THR A 1 73 ? -0.482 -0.994 -6.641 1.00 92.06 73 THR A CA 1
ATOM 567 C C . THR A 1 73 ? 0.031 -1.497 -5.321 1.00 92.06 73 THR A C 1
ATOM 569 O O . THR A 1 73 ? -0.540 -2.409 -4.735 1.00 92.06 73 THR A O 1
ATOM 572 N N . CYS A 1 74 ? 1.112 -0.893 -4.851 1.00 92.06 74 CYS A N 1
ATOM 573 C CA . CYS A 1 74 ? 1.843 -1.301 -3.671 1.00 92.06 74 CYS A CA 1
ATOM 574 C C . CYS A 1 74 ? 1.889 -0.165 -2.660 1.00 92.06 74 CYS A C 1
ATOM 576 O O . CYS A 1 74 ? 2.393 0.921 -2.945 1.00 92.06 74 CYS A O 1
ATOM 578 N N . ASN A 1 75 ? 1.443 -0.453 -1.443 1.00 87.50 75 ASN A N 1
ATOM 579 C CA . ASN A 1 75 ? 1.752 0.374 -0.288 1.00 87.50 75 ASN A CA 1
ATOM 580 C C . ASN A 1 75 ? 2.990 -0.190 0.397 1.00 87.50 75 ASN A C 1
ATOM 582 O O . ASN A 1 75 ? 3.108 -1.402 0.583 1.00 87.50 75 ASN A O 1
ATOM 586 N N . VAL A 1 76 ? 3.921 0.682 0.768 1.00 87.56 76 VAL A N 1
ATOM 587 C CA . VAL A 1 76 ? 5.145 0.274 1.455 1.00 87.56 76 VAL A CA 1
ATOM 588 C C . VAL A 1 76 ? 5.003 0.551 2.932 1.00 87.56 76 VAL A C 1
ATOM 590 O O . VAL A 1 76 ? 4.704 1.674 3.333 1.00 87.56 76 VAL A O 1
ATOM 593 N N . PHE A 1 77 ? 5.269 -0.468 3.739 1.00 77.06 77 PHE A N 1
ATOM 594 C CA . PHE A 1 77 ? 5.243 -0.345 5.180 1.00 77.06 77 PHE A CA 1
ATOM 595 C C . PHE A 1 77 ? 6.457 -1.043 5.791 1.00 77.06 77 PHE A C 1
ATOM 597 O O . PHE A 1 77 ? 6.633 -2.252 5.651 1.00 77.06 77 PHE A O 1
ATOM 604 N N . GLU A 1 78 ? 7.333 -0.255 6.418 1.00 78.06 78 GLU A N 1
ATOM 605 C CA . GLU A 1 78 ? 8.627 -0.704 6.954 1.00 78.06 78 GLU A CA 1
ATOM 606 C C . GLU A 1 78 ? 9.486 -1.455 5.926 1.00 78.06 78 GLU A C 1
ATOM 608 O O . GLU A 1 78 ? 10.033 -2.526 6.191 1.00 78.06 78 GLU A O 1
ATOM 613 N N . GLY A 1 79 ? 9.569 -0.914 4.709 1.00 73.94 79 GLY A N 1
ATOM 614 C CA . GLY A 1 79 ? 10.327 -1.525 3.612 1.00 73.94 79 GLY A CA 1
ATOM 615 C C . GLY A 1 79 ? 9.711 -2.805 3.032 1.00 73.94 79 GLY A C 1
ATOM 616 O O . GLY A 1 79 ? 10.275 -3.379 2.097 1.00 73.94 79 GLY A O 1
ATOM 617 N N . LYS A 1 80 ? 8.553 -3.254 3.533 1.00 83.56 80 LYS A N 1
ATOM 618 C CA . LYS A 1 80 ? 7.794 -4.373 2.965 1.00 83.56 80 LYS A CA 1
ATOM 619 C C . LYS A 1 80 ? 6.683 -3.839 2.054 1.00 83.56 80 LYS A C 1
ATOM 621 O O . LYS A 1 80 ? 5.840 -3.073 2.525 1.00 83.56 80 LYS A O 1
ATOM 626 N N . PRO A 1 81 ? 6.671 -4.205 0.760 1.00 90.00 81 PRO A N 1
ATOM 627 C CA . PRO A 1 81 ? 5.596 -3.829 -0.145 1.00 90.00 81 PRO A CA 1
ATOM 628 C C . PRO A 1 81 ? 4.395 -4.760 0.050 1.00 90.00 81 PRO A C 1
ATOM 630 O O . PRO A 1 81 ? 4.541 -5.979 0.109 1.00 90.00 81 PRO A O 1
ATOM 633 N N . ILE A 1 82 ? 3.203 -4.181 0.132 1.00 87.19 82 ILE A N 1
ATOM 634 C CA . ILE A 1 82 ? 1.934 -4.903 0.225 1.00 87.19 82 ILE A CA 1
ATOM 635 C C . ILE A 1 82 ? 1.092 -4.436 -0.943 1.00 87.19 82 ILE A C 1
ATOM 637 O O . ILE A 1 82 ? 0.688 -3.272 -1.014 1.00 87.19 82 ILE A O 1
ATOM 641 N N . CYS A 1 83 ? 0.898 -5.349 -1.883 1.00 90.50 83 CYS A N 1
ATOM 642 C CA . CYS A 1 83 ? 0.466 -5.012 -3.221 1.00 90.50 83 CYS A CA 1
ATOM 643 C C . CYS A 1 83 ? -0.881 -5.642 -3.567 1.00 90.50 83 CYS A C 1
ATOM 645 O O . CYS A 1 83 ? -1.193 -6.761 -3.162 1.00 90.50 83 CYS A O 1
ATOM 647 N N . GLU A 1 84 ? -1.656 -4.928 -4.369 1.00 87.31 84 GLU A N 1
ATOM 648 C CA . GLU A 1 84 ? -2.856 -5.414 -5.031 1.00 87.31 84 GLU A CA 1
ATOM 649 C C . GLU A 1 84 ? -2.547 -5.518 -6.526 1.00 87.31 84 GLU A C 1
ATOM 651 O O . GLU A 1 84 ? -2.118 -4.539 -7.131 1.00 87.31 84 GLU A O 1
ATOM 656 N N . ALA A 1 85 ? -2.702 -6.709 -7.108 1.00 90.50 85 ALA A N 1
ATOM 657 C CA . ALA A 1 85 ? -2.344 -6.994 -8.495 1.00 90.50 85 ALA A CA 1
ATOM 658 C C . ALA A 1 85 ? -3.549 -7.497 -9.297 1.00 90.50 85 ALA A C 1
ATOM 660 O O . ALA A 1 85 ? -4.410 -8.200 -8.767 1.00 90.50 85 ALA A O 1
ATOM 661 N N . SER A 1 86 ? -3.583 -7.131 -10.577 1.00 90.19 86 SER A N 1
ATOM 662 C CA . SER A 1 86 ? -4.487 -7.692 -11.584 1.00 90.19 86 SER A CA 1
ATOM 663 C C . SER A 1 86 ? -4.091 -9.125 -11.949 1.00 90.19 86 SER A C 1
ATOM 665 O O . SER A 1 86 ? -2.946 -9.533 -11.749 1.00 90.19 86 SER A O 1
ATOM 667 N N . ASP A 1 87 ? -5.014 -9.868 -12.556 1.00 87.00 87 ASP A N 1
ATOM 668 C CA . ASP A 1 87 ? -4.776 -11.254 -12.963 1.00 87.00 87 ASP A CA 1
ATOM 669 C C . ASP A 1 87 ? -3.540 -11.397 -13.864 1.00 87.00 87 ASP A C 1
ATOM 671 O O . ASP A 1 87 ? -3.341 -10.637 -14.815 1.00 87.00 87 ASP A O 1
ATOM 675 N N . GLY A 1 88 ? -2.698 -12.381 -13.542 1.00 87.19 88 GLY A N 1
ATOM 676 C CA . GLY A 1 88 ? -1.447 -12.660 -14.250 1.00 87.19 88 GLY A CA 1
ATOM 677 C C . GLY A 1 88 ? -0.254 -11.794 -13.831 1.00 87.19 88 GLY A C 1
ATOM 678 O O . GLY A 1 88 ? 0.861 -12.084 -14.253 1.00 87.19 88 GLY A O 1
ATOM 679 N N . PHE A 1 89 ? -0.436 -10.777 -12.985 1.00 92.62 89 PHE A N 1
ATOM 680 C CA . PHE A 1 89 ? 0.664 -9.959 -12.468 1.00 92.62 89 PHE A CA 1
ATOM 681 C C . PHE A 1 89 ? 1.128 -10.474 -11.105 1.00 92.62 89 PHE A C 1
ATOM 683 O O . PHE A 1 89 ? 0.313 -10.744 -10.224 1.00 92.62 89 PHE A O 1
ATOM 690 N N . GLN A 1 90 ? 2.444 -10.566 -10.904 1.00 93.00 90 GLN A N 1
ATOM 691 C CA . GLN A 1 90 ? 3.027 -10.897 -9.603 1.00 93.00 90 GLN A CA 1
ATOM 692 C C . GLN A 1 90 ? 3.789 -9.711 -9.020 1.00 93.00 90 GLN A C 1
ATOM 694 O O . GLN A 1 90 ? 4.402 -8.906 -9.726 1.00 93.00 90 GLN A O 1
ATOM 699 N N . THR A 1 91 ? 3.747 -9.622 -7.697 1.00 93.25 91 THR A N 1
ATOM 700 C CA . THR A 1 91 ? 4.180 -8.454 -6.938 1.00 93.25 91 THR A CA 1
ATOM 701 C C . THR A 1 91 ? 5.590 -8.639 -6.380 1.00 93.25 91 THR A C 1
ATOM 703 O O . THR A 1 91 ? 5.974 -9.764 -6.041 1.00 93.25 91 THR A O 1
ATOM 706 N N . PRO A 1 92 ? 6.358 -7.551 -6.201 1.00 92.00 92 PRO A N 1
ATOM 707 C CA . PRO A 1 92 ? 7.645 -7.618 -5.521 1.00 92.00 92 PRO A CA 1
ATOM 708 C C . PRO A 1 92 ? 7.472 -8.131 -4.087 1.00 92.00 92 PRO A C 1
ATOM 710 O O . PRO A 1 92 ? 6.521 -7.770 -3.399 1.00 92.00 92 PRO A O 1
ATOM 713 N N . LYS A 1 93 ? 8.419 -8.950 -3.615 1.00 87.62 93 LYS A N 1
ATOM 714 C CA . LYS A 1 93 ? 8.473 -9.394 -2.206 1.00 87.62 93 LYS A CA 1
ATOM 715 C C . LYS A 1 93 ? 9.193 -8.392 -1.304 1.00 87.62 93 LYS A C 1
ATOM 717 O O . LYS A 1 93 ? 8.937 -8.330 -0.106 1.00 87.62 93 LYS A O 1
ATOM 722 N N . THR A 1 94 ? 10.118 -7.631 -1.877 1.00 88.19 94 THR A N 1
ATOM 723 C CA . THR A 1 94 ? 10.919 -6.608 -1.205 1.00 88.19 94 THR A CA 1
ATOM 724 C C . THR A 1 94 ? 11.028 -5.393 -2.111 1.00 88.19 94 THR A C 1
ATOM 726 O O . THR A 1 94 ? 10.910 -5.511 -3.332 1.00 88.19 94 THR A O 1
ATOM 729 N N . VAL A 1 95 ? 11.231 -4.217 -1.520 1.00 92.12 95 VAL A N 1
ATOM 730 C CA . VAL A 1 95 ? 11.363 -2.980 -2.288 1.00 92.12 95 VAL A CA 1
ATOM 731 C C . VAL A 1 95 ? 12.395 -2.042 -1.671 1.00 92.12 95 VAL A C 1
ATOM 733 O O . VAL A 1 95 ? 12.506 -1.925 -0.452 1.00 92.12 95 VAL A O 1
ATOM 736 N N . THR A 1 96 ? 13.154 -1.368 -2.531 1.00 91.25 96 THR A N 1
ATOM 737 C CA . THR A 1 96 ? 14.084 -0.287 -2.168 1.00 91.25 96 THR A CA 1
ATOM 738 C C . THR A 1 96 ? 13.792 0.940 -3.037 1.00 91.25 96 THR A C 1
ATOM 740 O O . THR A 1 96 ? 12.661 1.407 -3.064 1.00 91.25 96 THR A O 1
ATOM 743 N N . GLU A 1 97 ? 14.766 1.460 -3.780 1.00 92.94 97 GLU A N 1
ATOM 744 C CA . GLU A 1 97 ? 14.527 2.258 -4.992 1.00 92.94 97 GLU A CA 1
ATOM 745 C C . GLU A 1 97 ? 14.150 1.383 -6.197 1.00 92.94 97 GLU A C 1
ATOM 747 O O . GLU A 1 97 ? 13.793 1.906 -7.248 1.00 92.94 97 GLU A O 1
ATOM 752 N N . ARG A 1 98 ? 14.233 0.052 -6.058 1.00 94.88 98 ARG A N 1
ATOM 753 C CA . ARG A 1 98 ? 13.891 -0.912 -7.105 1.00 94.88 98 ARG A CA 1
ATOM 754 C C . ARG A 1 98 ? 12.749 -1.820 -6.671 1.00 94.88 98 ARG A C 1
ATOM 756 O O . ARG A 1 98 ? 12.750 -2.310 -5.540 1.00 94.88 98 ARG A O 1
ATOM 763 N N . ALA A 1 99 ? 11.818 -2.070 -7.586 1.00 95.50 99 ALA A N 1
ATOM 764 C CA . ALA A 1 99 ? 10.734 -3.037 -7.437 1.00 95.50 99 ALA A CA 1
ATOM 765 C C . ALA A 1 99 ? 10.682 -3.938 -8.674 1.00 95.50 99 ALA A C 1
ATOM 767 O O . ALA A 1 99 ? 10.655 -3.431 -9.793 1.00 95.50 99 ALA A O 1
ATOM 768 N N . VAL A 1 100 ? 10.672 -5.257 -8.477 1.00 95.50 100 VAL A N 1
ATOM 769 C CA . VAL A 1 100 ? 10.629 -6.238 -9.572 1.00 95.50 100 VAL A CA 1
ATOM 770 C C . VAL A 1 100 ? 9.256 -6.900 -9.615 1.00 95.50 100 VAL A C 1
ATOM 772 O O . VAL A 1 100 ? 8.819 -7.478 -8.621 1.00 95.50 100 VAL A O 1
ATOM 775 N N . PHE A 1 101 ? 8.600 -6.827 -10.768 1.00 95.62 101 PHE A N 1
ATOM 776 C CA . PHE A 1 101 ? 7.299 -7.426 -11.047 1.00 95.62 101 PHE A CA 1
ATOM 777 C C . PHE A 1 101 ? 7.457 -8.534 -12.085 1.00 95.62 101 PHE A C 1
ATOM 779 O O . PHE A 1 101 ? 8.187 -8.342 -13.059 1.00 95.62 101 PHE A O 1
ATOM 786 N N . LEU A 1 102 ? 6.744 -9.651 -11.922 1.00 94.25 102 LEU A N 1
ATOM 787 C CA . LEU A 1 102 ? 6.527 -10.578 -13.037 1.00 94.25 102 LEU A CA 1
ATOM 788 C C . LEU A 1 102 ? 5.239 -10.176 -13.741 1.00 94.25 102 LEU A C 1
ATOM 790 O O . LEU A 1 102 ? 4.187 -10.066 -13.107 1.00 94.25 102 LEU A O 1
ATOM 794 N N . VAL A 1 103 ? 5.324 -9.984 -15.050 1.00 94.75 103 VAL A N 1
ATOM 795 C CA . VAL A 1 103 ? 4.181 -9.636 -15.895 1.00 94.75 103 VAL A CA 1
ATOM 796 C C . VAL A 1 103 ? 4.019 -10.662 -17.012 1.00 94.75 103 VAL A C 1
ATOM 798 O O . VAL A 1 103 ? 5.021 -11.253 -17.424 1.00 94.75 103 VAL A O 1
ATOM 801 N N . PRO A 1 104 ? 2.798 -10.870 -17.533 1.00 93.06 104 PRO A N 1
ATOM 802 C CA . PRO A 1 104 ? 2.591 -11.729 -18.691 1.00 93.06 104 PRO A CA 1
ATOM 803 C C . PRO A 1 104 ? 3.382 -11.218 -19.894 1.00 93.06 104 PRO A C 1
ATOM 805 O O . PRO A 1 104 ? 3.344 -10.024 -20.210 1.00 93.06 104 PRO A O 1
ATOM 808 N N . ASN A 1 105 ? 4.073 -12.121 -20.579 1.00 89.69 105 ASN A N 1
ATOM 809 C CA . ASN A 1 105 ? 4.887 -11.800 -21.741 1.00 89.69 105 ASN A CA 1
ATOM 810 C C . ASN A 1 105 ? 3.988 -11.461 -22.943 1.00 89.69 105 ASN A C 1
ATOM 812 O O . ASN A 1 105 ? 3.584 -12.321 -23.723 1.00 89.69 105 ASN A O 1
ATOM 816 N N . THR A 1 106 ? 3.614 -10.186 -23.043 1.00 86.00 106 THR A N 1
ATOM 817 C CA . THR A 1 106 ? 2.707 -9.663 -24.069 1.00 86.00 106 THR A CA 1
ATOM 818 C C . THR A 1 106 ? 3.490 -8.778 -25.026 1.00 86.00 106 THR A C 1
ATOM 820 O O . THR A 1 106 ? 4.065 -7.774 -24.607 1.00 86.00 106 THR A O 1
ATOM 823 N N . ARG A 1 107 ? 3.483 -9.121 -26.318 1.00 84.12 107 ARG A N 1
ATOM 824 C CA . ARG A 1 107 ? 4.193 -8.350 -27.348 1.00 84.12 107 ARG A CA 1
ATOM 825 C C . ARG A 1 107 ? 3.704 -6.907 -27.418 1.00 84.12 107 ARG A C 1
ATOM 827 O O . ARG A 1 107 ? 2.498 -6.662 -27.432 1.00 84.12 107 ARG A O 1
ATOM 834 N N . ASN A 1 108 ? 4.652 -5.981 -27.545 1.00 87.75 108 ASN A N 1
ATOM 835 C CA . ASN A 1 108 ? 4.434 -4.541 -27.681 1.00 87.75 108 ASN A CA 1
ATOM 836 C C . ASN A 1 108 ? 3.664 -3.917 -26.504 1.00 87.75 108 ASN A C 1
ATOM 838 O O . ASN A 1 108 ? 3.037 -2.867 -26.657 1.00 87.75 108 ASN A O 1
ATOM 842 N N . ALA A 1 109 ? 3.673 -4.552 -25.329 1.00 91.00 109 ALA A N 1
ATOM 843 C CA . ALA A 1 109 ? 3.064 -3.972 -24.140 1.00 91.00 109 ALA A CA 1
ATOM 844 C C . ALA A 1 109 ? 4.000 -2.923 -23.521 1.00 91.00 109 ALA A C 1
ATOM 846 O O . ALA A 1 109 ? 5.151 -3.225 -23.206 1.00 91.00 109 ALA A O 1
ATOM 847 N N . SER A 1 110 ? 3.490 -1.702 -23.341 1.00 94.56 110 SER A N 1
ATOM 848 C CA . SER A 1 110 ? 4.193 -0.590 -22.692 1.00 94.56 110 SER A CA 1
ATOM 849 C C . SER A 1 110 ? 3.833 -0.518 -21.209 1.00 94.56 110 SER A C 1
ATOM 851 O O . SER A 1 110 ? 2.666 -0.682 -20.837 1.00 94.56 110 SER A O 1
ATOM 853 N N . PHE A 1 111 ? 4.824 -0.266 -20.356 1.00 95.12 111 PHE A N 1
ATOM 854 C CA . PHE A 1 111 ? 4.650 -0.147 -18.911 1.00 95.12 111 PHE A CA 1
ATOM 855 C C . PHE A 1 111 ? 5.304 1.111 -18.365 1.00 95.12 111 PHE A C 1
ATOM 857 O O . PHE A 1 111 ? 6.372 1.511 -18.822 1.00 95.12 111 PHE A O 1
ATOM 864 N N . ILE A 1 112 ? 4.675 1.699 -17.349 1.00 95.38 112 ILE A N 1
ATOM 865 C CA . ILE A 1 112 ? 5.144 2.900 -16.654 1.00 95.38 112 ILE A CA 1
ATOM 866 C C . ILE A 1 112 ? 5.092 2.643 -15.148 1.00 95.38 112 ILE A C 1
ATOM 868 O O . ILE A 1 112 ? 4.109 2.107 -14.633 1.00 95.38 112 ILE A O 1
ATOM 872 N N . CYS A 1 113 ? 6.144 3.043 -14.438 1.00 95.31 113 CYS A N 1
ATOM 873 C CA . CYS A 1 113 ? 6.212 2.982 -12.982 1.00 95.31 113 CYS A CA 1
ATOM 874 C C . CYS A 1 113 ? 6.103 4.391 -12.402 1.00 95.31 113 CYS A C 1
ATOM 876 O O . CYS A 1 113 ? 6.798 5.291 -12.870 1.00 95.31 113 CYS A O 1
ATOM 878 N N . ASP A 1 114 ? 5.285 4.570 -11.367 1.00 94.19 114 ASP A N 1
ATOM 879 C CA . ASP A 1 114 ? 5.143 5.864 -10.689 1.00 94.19 114 ASP A CA 1
ATOM 880 C C . ASP A 1 114 ? 4.899 5.687 -9.186 1.00 94.19 114 ASP A C 1
ATOM 882 O O . ASP A 1 114 ? 4.448 4.630 -8.732 1.00 94.19 114 ASP A O 1
ATOM 886 N N . THR A 1 115 ? 5.186 6.724 -8.404 1.00 91.19 115 THR A N 1
ATOM 887 C CA . THR A 1 115 ? 4.757 6.802 -7.008 1.00 91.19 115 THR A CA 1
ATOM 888 C C . THR A 1 115 ? 3.280 7.173 -6.917 1.00 91.19 115 THR A C 1
ATOM 890 O O . THR A 1 115 ? 2.714 7.794 -7.812 1.00 91.19 115 THR A O 1
ATOM 893 N N . VAL A 1 116 ? 2.639 6.802 -5.813 1.00 84.38 116 VAL A N 1
ATOM 894 C CA . VAL A 1 116 ? 1.244 7.137 -5.523 1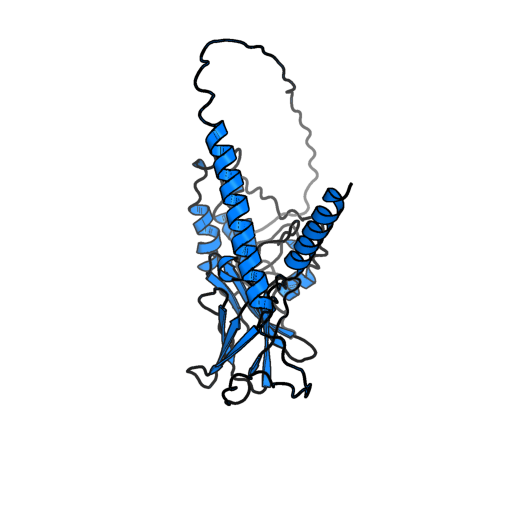.00 84.38 116 VAL A CA 1
ATOM 895 C C . VAL A 1 116 ? 1.201 7.944 -4.219 1.00 84.38 116 VAL A C 1
ATOM 897 O O . VAL A 1 116 ? 1.541 7.401 -3.168 1.00 84.38 116 VAL A O 1
ATOM 900 N N . PRO A 1 117 ? 0.798 9.229 -4.247 1.00 81.81 117 PRO A N 1
ATOM 901 C CA . PRO A 1 117 ? 0.512 10.039 -5.438 1.00 81.81 117 PRO A CA 1
ATOM 902 C C . PRO A 1 117 ? 1.763 10.291 -6.316 1.00 81.81 117 PRO A C 1
ATOM 904 O O . PRO A 1 117 ? 2.889 10.132 -5.825 1.00 81.81 117 PRO A O 1
ATOM 907 N N . PRO A 1 118 ? 1.580 10.696 -7.593 1.00 81.25 118 PRO A N 1
ATOM 908 C CA . PRO A 1 118 ? 2.684 11.053 -8.484 1.00 81.25 118 PRO A CA 1
ATOM 909 C C . PRO A 1 118 ? 3.573 12.120 -7.852 1.00 81.25 118 PRO A C 1
ATOM 911 O O . PRO A 1 118 ? 3.080 13.092 -7.272 1.00 81.25 118 PRO A O 1
ATOM 914 N N . ALA A 1 119 ? 4.886 11.931 -7.934 1.00 76.81 119 ALA A N 1
ATOM 915 C CA . ALA A 1 119 ? 5.828 12.875 -7.356 1.00 76.81 119 ALA A CA 1
ATOM 916 C C . ALA A 1 119 ? 5.951 14.127 -8.240 1.00 76.81 119 ALA A C 1
ATOM 918 O O . ALA A 1 119 ? 6.214 14.045 -9.438 1.00 76.81 119 ALA A O 1
ATOM 919 N N . GLU A 1 120 ? 5.782 15.304 -7.637 1.00 77.38 120 GLU A N 1
ATOM 920 C CA . GLU A 1 120 ? 5.889 16.577 -8.349 1.00 77.38 120 GLU A CA 1
ATOM 921 C C . GLU A 1 120 ? 7.324 16.801 -8.856 1.00 77.38 120 GLU A C 1
ATOM 923 O O . GLU A 1 120 ? 8.295 16.649 -8.109 1.00 77.38 120 GLU A O 1
ATOM 928 N N . GLY A 1 121 ? 7.460 17.147 -10.140 1.00 80.38 121 GLY A N 1
ATOM 929 C CA . GLY A 1 121 ? 8.762 17.357 -10.781 1.00 80.38 121 GLY A CA 1
ATOM 930 C C . GLY A 1 121 ? 9.566 16.077 -11.041 1.00 80.38 121 GLY A C 1
ATOM 931 O O . GLY A 1 121 ? 10.782 16.166 -11.208 1.00 80.38 121 GLY A O 1
ATOM 932 N N . VAL A 1 122 ? 8.919 14.906 -11.054 1.00 85.75 122 VAL A N 1
ATOM 933 C CA . VAL A 1 122 ? 9.537 13.627 -11.433 1.00 85.75 122 VAL A CA 1
ATOM 934 C C . VAL A 1 122 ? 9.027 13.193 -12.806 1.00 85.75 122 VAL A C 1
ATOM 936 O O . VAL A 1 122 ? 7.822 13.119 -13.031 1.00 85.75 122 VAL A O 1
ATOM 939 N N . GLU A 1 123 ? 9.943 12.916 -13.734 1.00 90.69 123 GLU A N 1
ATOM 940 C CA . GLU A 1 123 ? 9.609 12.377 -15.058 1.00 90.69 123 GLU A CA 1
ATOM 941 C C . GLU A 1 123 ? 9.472 10.848 -14.986 1.00 90.69 123 GLU A C 1
ATOM 943 O O . GLU A 1 123 ? 10.310 10.181 -14.381 1.00 90.69 123 GLU A O 1
ATOM 948 N N . ASN A 1 124 ? 8.448 10.276 -15.625 1.00 90.50 124 ASN A N 1
ATOM 949 C CA . ASN A 1 124 ? 8.257 8.826 -15.705 1.00 90.50 124 ASN A CA 1
ATOM 950 C C . ASN A 1 124 ? 8.581 8.324 -17.117 1.00 90.50 124 ASN A C 1
ATOM 952 O O . ASN A 1 124 ? 7.891 8.668 -18.076 1.00 90.50 124 ASN A O 1
ATOM 956 N N . ARG A 1 125 ? 9.605 7.478 -17.243 1.00 92.38 125 ARG A N 1
ATOM 957 C CA . ARG A 1 125 ? 9.990 6.812 -18.493 1.00 92.38 125 ARG A CA 1
ATOM 958 C C . ARG A 1 125 ? 9.492 5.372 -18.497 1.00 92.38 125 ARG A C 1
ATOM 960 O O . ARG A 1 125 ? 9.723 4.623 -17.549 1.00 92.38 125 ARG A O 1
ATOM 967 N N . GLY A 1 126 ? 8.779 5.012 -19.561 1.00 91.62 126 GLY A N 1
ATOM 968 C CA . GLY A 1 126 ? 8.238 3.670 -19.745 1.00 91.62 126 GLY A CA 1
ATOM 969 C C . GLY A 1 126 ? 9.204 2.710 -20.436 1.00 91.62 126 GLY A C 1
ATOM 970 O O . GLY A 1 126 ? 10.214 3.114 -21.011 1.00 91.62 126 GLY A O 1
ATOM 971 N N . CYS A 1 127 ? 8.861 1.427 -20.405 1.00 93.06 127 CYS A N 1
ATOM 972 C CA . CYS A 1 127 ? 9.579 0.346 -21.075 1.00 93.06 127 CYS A CA 1
ATOM 973 C C . CYS A 1 127 ? 8.597 -0.527 -21.864 1.00 93.06 127 CYS A C 1
ATOM 975 O O . CYS A 1 127 ? 7.444 -0.694 -21.464 1.00 93.06 127 CYS A O 1
ATOM 977 N N . ILE A 1 128 ? 9.059 -1.076 -22.990 1.00 92.12 128 ILE A N 1
ATOM 978 C CA . ILE A 1 128 ? 8.234 -1.836 -23.938 1.00 92.12 128 ILE A CA 1
ATOM 979 C C . ILE A 1 128 ? 8.718 -3.287 -23.983 1.00 92.12 128 ILE A C 1
ATOM 981 O O . ILE A 1 128 ? 9.912 -3.544 -24.144 1.00 92.12 128 ILE A O 1
ATOM 985 N N . LEU A 1 129 ? 7.790 -4.235 -23.823 1.00 88.50 129 LEU A N 1
ATOM 986 C CA . LEU A 1 129 ? 8.044 -5.661 -24.024 1.00 88.50 129 LEU A CA 1
ATOM 987 C C . LEU A 1 129 ? 8.140 -5.970 -25.520 1.00 88.50 129 LEU A C 1
ATOM 989 O O . LEU A 1 129 ? 7.133 -6.248 -26.177 1.00 88.50 129 LEU A O 1
ATOM 993 N N . ASP A 1 130 ? 9.364 -5.941 -26.038 1.00 79.25 130 ASP A N 1
ATOM 994 C CA . ASP A 1 130 ? 9.683 -6.415 -27.382 1.00 79.25 130 ASP A CA 1
ATOM 995 C C . ASP A 1 130 ? 10.072 -7.902 -27.357 1.00 79.25 130 ASP A C 1
ATOM 997 O O . ASP A 1 130 ? 10.606 -8.418 -26.372 1.00 79.25 130 ASP A O 1
ATOM 1001 N N . ASP A 1 131 ? 9.801 -8.601 -28.459 1.00 57.81 131 ASP A N 1
ATOM 1002 C CA . ASP A 1 131 ? 10.029 -10.038 -28.638 1.00 57.81 131 ASP A CA 1
ATOM 1003 C C . ASP A 1 131 ? 11.549 -10.344 -28.666 1.00 57.81 131 ASP A C 1
ATOM 1005 O O . ASP A 1 131 ? 12.176 -10.466 -29.712 1.00 57.81 131 ASP A O 1
ATOM 1009 N N . GLY A 1 132 ? 12.182 -10.415 -27.493 1.00 53.88 132 GLY A N 1
ATOM 1010 C CA . GLY A 1 132 ? 13.421 -11.165 -27.271 1.00 53.88 132 GLY A CA 1
ATOM 1011 C C . GLY A 1 132 ? 14.740 -10.640 -27.856 1.00 53.88 132 GLY A C 1
ATOM 1012 O O . GLY A 1 132 ? 15.716 -11.390 -27.828 1.00 53.88 132 GLY A O 1
ATOM 1013 N N . THR A 1 133 ? 14.863 -9.395 -28.326 1.00 40.22 133 THR A N 1
ATOM 1014 C CA . THR A 1 133 ? 16.202 -8.826 -28.589 1.00 40.22 133 THR A CA 1
ATOM 1015 C C . THR A 1 133 ? 16.746 -8.098 -27.359 1.00 40.22 133 THR A C 1
ATOM 1017 O O . THR A 1 133 ? 16.085 -7.182 -26.868 1.00 40.22 133 THR A O 1
ATOM 1020 N N . PRO A 1 134 ? 17.956 -8.430 -26.864 1.00 41.06 134 PRO A N 1
ATOM 1021 C CA . PRO A 1 134 ? 18.621 -7.610 -25.864 1.00 41.06 134 PRO A CA 1
ATOM 1022 C C . PRO A 1 134 ? 18.817 -6.211 -26.452 1.00 41.06 134 PRO A C 1
ATOM 1024 O O . PRO A 1 134 ? 19.557 -6.051 -27.425 1.00 41.06 134 PRO A O 1
ATOM 1027 N N . GLN A 1 135 ? 18.166 -5.193 -25.885 1.00 42.38 135 GLN A N 1
ATOM 1028 C CA . GLN A 1 135 ? 18.545 -3.816 -26.172 1.00 42.38 135 GLN A CA 1
ATOM 1029 C C . GLN A 1 135 ? 19.957 -3.616 -25.627 1.00 42.38 135 GLN A C 1
ATOM 1031 O O . GLN A 1 135 ? 20.178 -3.472 -24.424 1.00 42.38 135 GLN A O 1
ATOM 1036 N N . ALA A 1 136 ? 20.928 -3.645 -26.539 1.00 38.62 136 ALA A N 1
ATOM 1037 C CA . ALA A 1 136 ? 22.224 -3.054 -26.302 1.00 38.62 136 ALA A CA 1
ATOM 1038 C C . ALA A 1 136 ? 21.991 -1.619 -25.823 1.00 38.62 136 ALA A C 1
ATOM 1040 O O . ALA A 1 136 ? 21.263 -0.853 -26.457 1.00 38.62 136 ALA A O 1
ATOM 1041 N N . THR A 1 137 ? 22.589 -1.299 -24.679 1.00 35.75 137 THR A N 1
ATOM 1042 C CA . THR A 1 137 ? 22.780 0.046 -24.149 1.00 35.75 137 THR A CA 1
ATOM 1043 C C . THR A 1 137 ? 22.884 1.050 -25.292 1.00 35.75 137 THR A C 1
ATOM 1045 O O . THR A 1 137 ? 23.857 1.021 -26.045 1.00 35.75 137 THR A O 1
ATOM 1048 N N . GLN A 1 138 ? 21.887 1.925 -25.435 1.00 37.25 138 GLN A N 1
ATOM 1049 C CA . GLN A 1 138 ? 21.996 3.063 -26.338 1.00 37.25 138 GLN A CA 1
ATOM 1050 C C . GLN A 1 138 ? 23.115 3.956 -25.800 1.00 37.25 138 GLN A C 1
ATOM 1052 O O . GLN A 1 138 ? 22.936 4.734 -24.864 1.00 37.25 138 GLN A O 1
ATOM 1057 N N . THR A 1 139 ? 24.310 3.793 -26.359 1.00 37.16 139 THR A N 1
ATOM 1058 C CA . THR A 1 139 ? 25.355 4.805 -26.286 1.00 37.16 139 THR A CA 1
ATOM 1059 C C . THR A 1 139 ? 24.822 6.077 -26.944 1.00 37.16 139 THR A C 1
ATOM 1061 O O . THR A 1 139 ? 24.246 5.982 -28.032 1.00 37.16 139 THR A O 1
ATOM 1064 N N . PRO A 1 140 ? 25.011 7.258 -26.333 1.00 34.16 140 PRO A N 1
ATOM 1065 C CA . PRO A 1 140 ? 24.619 8.517 -26.945 1.00 34.16 140 PRO A CA 1
ATOM 1066 C C . PRO A 1 140 ? 25.283 8.666 -28.314 1.00 34.16 140 PRO A C 1
ATOM 1068 O O . PRO A 1 140 ? 26.498 8.514 -28.443 1.00 34.16 140 PRO A O 1
ATOM 1071 N N . ILE A 1 141 ? 24.471 8.968 -29.323 1.00 34.91 141 ILE A N 1
ATOM 1072 C CA . ILE A 1 141 ? 24.912 9.373 -30.656 1.00 34.91 141 ILE A CA 1
ATOM 1073 C C . ILE A 1 141 ? 25.781 10.634 -30.482 1.00 34.91 141 ILE A C 1
ATOM 1075 O O . ILE A 1 141 ? 25.277 11.633 -29.959 1.00 34.91 141 ILE A O 1
ATOM 1079 N N . PRO A 1 142 ? 27.069 10.638 -30.874 1.00 38.00 142 PRO A N 1
ATOM 1080 C CA . PRO A 1 142 ? 27.837 11.868 -30.895 1.00 38.00 142 PRO A CA 1
ATOM 1081 C C . PRO A 1 142 ? 27.402 12.663 -32.125 1.00 38.00 142 PRO A C 1
ATOM 1083 O O . PRO A 1 142 ? 27.597 12.239 -33.262 1.00 38.00 142 PRO A O 1
ATOM 1086 N N . ASN A 1 143 ? 26.788 13.820 -31.889 1.00 41.69 143 ASN A N 1
ATOM 1087 C CA . ASN A 1 143 ? 26.518 14.786 -32.941 1.00 41.69 143 ASN A CA 1
ATOM 1088 C C . ASN A 1 143 ? 27.853 15.269 -33.526 1.00 41.69 143 ASN A C 1
ATOM 1090 O O . ASN A 1 143 ? 28.635 15.939 -32.848 1.00 41.69 143 ASN A O 1
ATOM 1094 N N . GLU A 1 144 ? 28.100 14.932 -34.791 1.00 42.91 144 GLU A N 1
ATOM 1095 C CA . GLU A 1 144 ? 29.146 15.536 -35.607 1.00 42.91 144 GLU A CA 1
ATOM 1096 C C . GLU A 1 144 ? 28.820 17.018 -35.832 1.00 42.91 144 GLU A C 1
ATOM 1098 O O . GLU A 1 144 ? 27.998 17.393 -36.665 1.00 42.91 144 GLU A O 1
ATOM 1103 N N . GLY A 1 145 ? 29.478 17.873 -35.053 1.00 39.66 145 GLY A N 1
ATOM 1104 C CA . GLY A 1 145 ? 29.530 19.315 -35.252 1.00 39.66 145 GLY A CA 1
ATOM 1105 C C . GLY A 1 145 ? 30.974 19.747 -35.466 1.00 39.66 145 GLY A C 1
ATOM 1106 O O . GLY A 1 145 ? 31.699 20.017 -34.514 1.00 39.66 145 GLY A O 1
ATOM 1107 N N . SER A 1 146 ? 31.388 19.795 -36.730 1.00 44.16 146 SER A N 1
ATOM 1108 C CA . SER A 1 146 ? 32.635 20.409 -37.192 1.00 44.16 146 SER A CA 1
ATOM 1109 C C . SER A 1 146 ? 32.755 21.859 -36.695 1.00 44.16 146 SER A C 1
ATOM 1111 O O . SER A 1 146 ? 31.910 22.695 -37.013 1.00 44.16 146 SER A O 1
ATOM 1113 N N . GLY A 1 147 ? 33.833 22.178 -35.970 1.00 35.75 147 GLY A N 1
ATOM 1114 C CA . GLY A 1 147 ? 34.099 23.526 -35.460 1.00 35.75 147 GLY A CA 1
ATOM 1115 C C . GLY A 1 147 ? 35.534 23.718 -34.968 1.00 35.75 147 GLY A C 1
ATOM 1116 O O . GLY A 1 147 ? 35.844 23.546 -33.797 1.00 35.75 147 GLY A O 1
ATOM 1117 N N . ASN A 1 148 ? 36.406 24.088 -35.898 1.00 47.00 148 ASN A N 1
ATOM 1118 C CA . ASN A 1 148 ? 37.797 24.507 -35.742 1.00 47.00 148 ASN A CA 1
ATOM 1119 C C . ASN A 1 148 ? 38.015 25.575 -34.636 1.00 47.00 148 ASN A C 1
ATOM 1121 O O . ASN A 1 148 ? 37.430 26.643 -34.739 1.00 47.00 148 ASN A O 1
ATOM 1125 N N . THR A 1 149 ? 38.872 25.328 -33.631 1.00 42.47 149 THR A N 1
ATOM 1126 C CA . THR A 1 149 ? 39.689 26.305 -32.850 1.00 42.47 149 THR A CA 1
ATOM 1127 C C . THR A 1 149 ? 40.618 25.490 -31.924 1.00 42.47 149 THR A C 1
ATOM 1129 O O . THR A 1 149 ? 40.186 24.524 -31.317 1.00 42.47 149 THR A O 1
ATOM 1132 N N . GLY A 1 150 ? 41.926 25.698 -31.773 1.00 41.44 150 GLY A N 1
ATOM 1133 C CA . GLY A 1 150 ? 42.717 26.922 -31.785 1.00 41.44 150 GLY A CA 1
ATOM 1134 C C . GLY A 1 150 ? 43.467 26.997 -30.444 1.00 41.44 150 GLY A C 1
ATOM 1135 O O . GLY A 1 150 ? 42.870 27.273 -29.410 1.00 41.44 150 GLY A O 1
ATOM 1136 N N . TRP A 1 151 ? 44.766 26.692 -30.459 1.00 49.28 151 TRP A N 1
ATOM 1137 C CA . TRP A 1 151 ? 45.715 26.669 -29.336 1.00 49.28 151 TRP A CA 1
ATOM 1138 C C . TRP A 1 151 ? 45.483 27.722 -28.225 1.00 49.28 151 TRP A C 1
ATOM 1140 O O . TRP A 1 151 ? 45.843 28.880 -28.411 1.00 49.28 151 TRP A O 1
ATOM 1150 N N . ARG A 1 152 ? 44.983 27.343 -27.032 1.00 45.28 152 ARG A N 1
ATOM 1151 C CA . ARG A 1 152 ? 44.995 28.204 -25.814 1.00 45.28 152 ARG A CA 1
ATOM 1152 C C . ARG A 1 152 ? 45.085 27.452 -24.466 1.00 45.28 152 ARG A C 1
ATOM 1154 O O . ARG A 1 152 ? 44.681 27.974 -23.434 1.00 45.28 152 ARG A O 1
ATOM 1161 N N . GLY A 1 153 ? 45.651 26.243 -24.436 1.00 48.56 153 GLY A N 1
ATOM 1162 C CA . GLY A 1 153 ? 45.689 25.399 -23.224 1.00 48.56 153 GLY A CA 1
ATOM 1163 C C . GLY A 1 153 ? 46.783 25.698 -22.183 1.00 48.56 153 GLY A C 1
ATOM 1164 O O . GLY A 1 153 ? 46.764 25.100 -21.115 1.00 48.56 153 GLY A O 1
ATOM 1165 N N . TRP A 1 154 ? 47.740 26.595 -22.450 1.00 49.94 154 TRP A N 1
ATOM 1166 C CA . TRP A 1 154 ? 48.941 26.732 -21.600 1.00 49.94 154 TRP A CA 1
ATOM 1167 C C . TRP A 1 154 ? 48.949 27.939 -20.645 1.00 49.94 154 TRP A C 1
ATOM 1169 O O . TRP A 1 154 ? 49.793 28.006 -19.757 1.00 49.94 154 TRP A O 1
ATOM 1179 N N . HIS A 1 155 ? 47.997 28.873 -20.753 1.00 50.97 155 HIS A N 1
ATOM 1180 C CA . HIS A 1 155 ? 47.979 30.071 -19.896 1.00 50.97 155 HIS A CA 1
ATOM 1181 C C . HIS A 1 155 ? 47.061 29.967 -18.669 1.00 50.97 155 HIS A C 1
ATOM 1183 O O . HIS A 1 155 ? 47.272 30.685 -17.695 1.00 50.97 155 HIS A O 1
ATOM 1189 N N . THR A 1 156 ? 46.077 29.066 -18.659 1.00 56.84 156 THR A N 1
ATOM 1190 C CA . THR A 1 156 ? 45.126 28.948 -17.538 1.00 56.84 156 THR A CA 1
ATOM 1191 C C . THR A 1 156 ? 45.708 28.195 -16.341 1.00 56.84 156 THR A C 1
ATOM 1193 O O . THR A 1 156 ? 45.426 28.563 -15.204 1.00 56.84 156 THR A O 1
ATOM 1196 N N . GLY A 1 157 ? 46.590 27.214 -16.562 1.00 57.59 157 GLY A N 1
ATOM 1197 C CA . GLY A 1 157 ? 47.229 26.460 -15.475 1.00 57.59 157 GLY A CA 1
ATOM 1198 C C . GLY A 1 157 ? 48.199 27.297 -14.631 1.00 57.59 157 GLY A C 1
ATOM 1199 O O . GLY A 1 157 ? 48.169 27.236 -13.404 1.00 57.59 157 GLY A O 1
ATOM 1200 N N . VAL A 1 158 ? 49.016 28.142 -15.271 1.00 65.44 158 VAL A N 1
ATOM 1201 C CA . VAL A 1 158 ? 50.035 28.949 -14.571 1.00 65.44 158 VAL A CA 1
ATOM 1202 C C . VAL A 1 158 ? 49.391 30.027 -13.695 1.00 65.44 158 VAL A C 1
ATOM 1204 O O . VAL A 1 158 ? 49.838 30.261 -12.574 1.00 65.44 158 VAL A O 1
ATOM 1207 N N . VAL A 1 159 ? 48.294 30.639 -14.153 1.00 69.19 159 VAL A N 1
ATOM 1208 C CA . VAL A 1 159 ? 47.589 31.678 -13.385 1.00 69.19 159 VAL A CA 1
ATOM 1209 C C . VAL A 1 159 ? 46.930 31.094 -12.131 1.00 69.19 159 VAL A C 1
ATOM 1211 O O . VAL A 1 159 ? 46.995 31.708 -11.067 1.00 69.19 159 VAL A O 1
ATOM 1214 N N . VAL A 1 160 ? 46.363 29.885 -12.211 1.00 74.00 160 VAL A N 1
ATOM 1215 C CA . VAL A 1 160 ? 45.732 29.227 -11.054 1.00 74.00 160 VAL A CA 1
ATOM 1216 C C . VAL A 1 160 ? 46.771 28.838 -9.999 1.00 74.00 160 VAL A C 1
ATOM 1218 O O . VAL A 1 160 ? 46.553 29.080 -8.813 1.00 74.00 160 VAL A O 1
ATOM 1221 N N . VAL A 1 161 ? 47.939 28.326 -10.402 1.00 78.25 161 VAL A N 1
ATOM 1222 C CA . VAL A 1 161 ? 49.009 27.958 -9.457 1.00 78.25 161 VAL A CA 1
ATOM 1223 C C . VAL A 1 161 ? 49.590 29.191 -8.753 1.00 78.25 161 VAL A C 1
ATOM 1225 O O . VAL A 1 161 ? 49.776 29.170 -7.536 1.00 78.25 161 VAL A O 1
ATOM 1228 N N . VAL A 1 162 ? 49.802 30.298 -9.472 1.00 81.44 162 VAL A N 1
ATOM 1229 C CA . VAL A 1 162 ? 50.291 31.554 -8.871 1.00 81.44 162 VAL A CA 1
ATOM 1230 C C . VAL A 1 162 ? 49.279 32.129 -7.872 1.00 81.44 162 VAL A C 1
ATOM 1232 O O . VAL A 1 162 ? 49.671 32.595 -6.800 1.00 81.44 162 VAL A O 1
ATOM 1235 N N . LEU A 1 163 ? 47.976 32.038 -8.163 1.00 77.38 163 LEU A N 1
ATOM 1236 C CA . LEU A 1 163 ? 46.920 32.490 -7.250 1.00 77.38 163 LEU A CA 1
ATOM 1237 C C . LEU A 1 163 ? 46.815 31.624 -5.985 1.00 77.38 163 LEU A C 1
ATOM 1239 O O . LEU A 1 163 ? 46.595 32.160 -4.896 1.00 77.38 163 LEU A O 1
ATOM 1243 N N . LEU A 1 164 ? 47.026 30.309 -6.085 1.00 84.88 164 LEU A N 1
ATOM 1244 C CA . LEU A 1 164 ? 47.034 29.415 -4.920 1.00 84.88 164 LEU A CA 1
ATOM 1245 C C . LEU A 1 164 ? 48.247 29.661 -4.008 1.00 84.88 164 LEU A C 1
ATOM 1247 O O . LEU A 1 164 ? 48.112 29.672 -2.784 1.00 84.88 164 LEU A O 1
ATOM 1251 N N . ILE A 1 165 ? 49.418 29.953 -4.581 1.00 85.50 165 ILE A N 1
ATOM 1252 C CA . ILE A 1 165 ? 50.615 30.298 -3.799 1.00 85.50 165 ILE A CA 1
ATOM 1253 C C . ILE A 1 165 ? 50.432 31.656 -3.105 1.00 85.50 165 ILE A C 1
ATOM 1255 O O . ILE A 1 165 ? 50.704 31.784 -1.909 1.00 85.50 165 ILE A O 1
ATOM 1259 N N . ALA A 1 166 ? 49.910 32.662 -3.814 1.00 86.38 166 ALA A N 1
ATOM 1260 C CA . ALA A 1 166 ? 49.660 33.984 -3.241 1.00 86.38 166 ALA A CA 1
ATOM 1261 C C . ALA A 1 166 ? 48.624 33.941 -2.101 1.00 86.38 166 ALA A C 1
ATOM 1263 O O . ALA A 1 166 ? 48.824 34.562 -1.056 1.00 86.38 166 ALA A O 1
ATOM 1264 N N . THR A 1 167 ? 47.543 33.171 -2.261 1.00 81.94 167 THR A N 1
ATOM 1265 C CA . THR A 1 167 ? 46.519 33.011 -1.213 1.00 81.94 167 THR A CA 1
ATOM 1266 C C . THR A 1 167 ? 47.052 32.254 0.005 1.00 81.94 167 THR A C 1
ATOM 1268 O O . THR A 1 167 ? 46.781 32.667 1.135 1.00 81.94 167 THR A O 1
ATOM 1271 N N . GLY A 1 168 ? 47.894 31.234 -0.192 1.00 87.38 168 GLY A N 1
ATOM 1272 C CA . GLY A 1 168 ? 48.584 30.539 0.899 1.00 87.38 168 GLY A CA 1
ATOM 1273 C C . GLY A 1 168 ? 49.477 31.460 1.742 1.00 87.38 168 GLY A C 1
ATOM 1274 O O . GLY A 1 168 ? 49.421 31.422 2.974 1.00 87.38 168 GLY A O 1
ATOM 1275 N N . LEU A 1 169 ? 50.244 32.352 1.101 1.00 88.25 169 LEU A N 1
ATOM 1276 C CA . LEU A 1 169 ? 51.111 33.311 1.803 1.00 88.25 169 LEU A CA 1
ATOM 1277 C C . LEU A 1 169 ? 50.314 34.336 2.626 1.00 88.25 169 LEU A C 1
ATOM 1279 O O . LEU A 1 169 ? 50.711 34.677 3.743 1.00 88.25 169 LEU A O 1
ATOM 1283 N N . ILE A 1 170 ? 49.160 34.784 2.122 1.00 85.31 170 ILE A N 1
ATOM 1284 C CA . ILE A 1 170 ? 48.278 35.714 2.844 1.00 85.31 170 ILE A CA 1
ATOM 1285 C C . ILE A 1 170 ? 47.681 35.040 4.088 1.00 85.31 170 ILE A C 1
ATOM 1287 O O . ILE A 1 170 ? 47.676 35.636 5.168 1.00 85.31 170 ILE A O 1
ATOM 1291 N N . ILE A 1 171 ? 47.232 33.785 3.977 1.00 85.38 171 ILE A N 1
ATOM 1292 C CA . ILE A 1 171 ? 46.687 33.029 5.117 1.00 85.38 171 ILE A CA 1
ATOM 1293 C C . ILE A 1 171 ? 47.765 32.822 6.192 1.00 85.38 171 ILE A C 1
ATOM 1295 O O . ILE A 1 171 ? 47.499 33.039 7.378 1.00 85.38 171 ILE A O 1
ATOM 1299 N N . ALA A 1 172 ? 48.997 32.487 5.794 1.00 81.88 172 ALA A N 1
ATOM 1300 C CA . ALA A 1 172 ? 50.121 32.336 6.717 1.00 81.88 172 ALA A CA 1
ATOM 1301 C C . ALA A 1 172 ? 50.449 33.646 7.459 1.00 81.88 172 ALA A C 1
ATOM 1303 O O . ALA A 1 172 ? 50.644 33.631 8.678 1.00 81.88 172 ALA A O 1
ATOM 1304 N N . ALA A 1 173 ? 50.433 34.789 6.764 1.00 82.00 173 ALA A N 1
ATOM 1305 C CA . ALA A 1 173 ? 50.655 36.100 7.374 1.00 82.00 173 ALA A CA 1
ATOM 1306 C C . ALA A 1 173 ? 49.558 36.463 8.394 1.00 82.00 173 ALA A C 1
ATOM 1308 O O . ALA A 1 173 ? 49.860 36.916 9.501 1.00 82.00 173 ALA A O 1
ATOM 1309 N N . VAL A 1 174 ? 48.286 36.196 8.075 1.00 82.31 174 VAL A N 1
ATOM 1310 C CA . VAL A 1 174 ? 47.158 36.422 8.997 1.00 82.31 174 VAL A CA 1
ATOM 1311 C C . VAL A 1 174 ? 47.263 35.524 10.232 1.00 82.31 174 VAL A C 1
ATOM 1313 O O . VAL A 1 174 ? 47.026 35.983 11.355 1.00 82.31 174 VAL A O 1
ATOM 1316 N N . PHE A 1 175 ? 47.657 34.260 10.057 1.00 79.50 175 PHE A N 1
ATOM 1317 C CA . PHE A 1 175 ? 47.835 33.325 11.167 1.00 79.50 175 PHE A CA 1
ATOM 1318 C C . PHE A 1 175 ? 49.010 33.728 12.070 1.00 79.50 175 PHE A C 1
ATOM 1320 O O . PHE A 1 175 ? 48.903 33.667 13.298 1.00 79.50 175 PHE A O 1
ATOM 1327 N N . TRP A 1 176 ? 50.101 34.230 11.483 1.00 71.88 176 TRP A N 1
ATOM 1328 C CA . TRP A 1 176 ? 51.255 34.742 12.222 1.00 71.88 176 TRP A CA 1
ATOM 1329 C C . TRP A 1 176 ? 50.903 35.986 13.057 1.00 71.88 176 TRP A C 1
ATOM 1331 O O . TRP A 1 176 ? 51.259 36.065 14.237 1.00 71.88 176 TRP A O 1
ATOM 1341 N N . VAL A 1 177 ? 50.103 36.907 12.507 1.00 75.44 177 VAL A N 1
ATOM 1342 C CA . VAL A 1 177 ? 49.604 38.089 13.236 1.00 75.44 177 VAL A CA 1
ATOM 1343 C C . VAL A 1 177 ? 48.636 37.699 14.359 1.00 75.44 177 VAL A C 1
ATOM 1345 O O . VAL A 1 177 ? 48.742 38.223 15.471 1.00 75.44 177 VAL A O 1
ATOM 1348 N N . ARG A 1 178 ? 47.724 36.742 14.125 1.00 71.12 178 ARG A N 1
ATOM 1349 C CA . ARG A 1 178 ? 46.796 36.258 15.165 1.00 71.12 178 ARG A CA 1
ATOM 1350 C C . ARG A 1 178 ? 47.525 35.553 16.309 1.00 71.12 178 ARG A C 1
ATOM 1352 O O . ARG A 1 178 ? 47.208 35.807 17.471 1.00 71.12 178 ARG A O 1
ATOM 1359 N N . ARG A 1 179 ? 48.546 34.742 16.011 1.00 65.81 179 ARG A N 1
ATOM 1360 C CA . ARG A 1 179 ? 49.338 34.028 17.029 1.00 65.81 179 ARG A CA 1
ATOM 1361 C C . ARG A 1 179 ? 50.193 34.969 17.883 1.00 65.81 179 ARG A C 1
ATOM 1363 O O . ARG A 1 179 ? 50.419 34.687 19.057 1.00 65.81 179 ARG A O 1
ATOM 1370 N N . LYS A 1 180 ? 50.615 36.118 17.342 1.00 58.09 180 LYS A N 1
ATOM 1371 C CA . LYS A 1 180 ? 51.338 37.148 18.107 1.00 58.09 180 LYS A CA 1
ATOM 1372 C C . LYS A 1 180 ? 50.439 37.879 19.118 1.00 58.09 180 LYS A C 1
ATOM 1374 O O . LYS A 1 180 ? 50.944 38.387 20.114 1.00 58.09 180 LYS A O 1
ATOM 1379 N N . ARG A 1 181 ? 49.113 37.874 18.921 1.00 53.03 181 ARG A N 1
ATOM 1380 C CA . ARG A 1 181 ? 48.141 38.542 19.809 1.00 53.03 181 ARG A CA 1
ATOM 1381 C C . ARG A 1 181 ? 47.695 37.688 21.006 1.00 53.03 181 ARG A C 1
ATOM 1383 O O . ARG A 1 181 ? 47.237 38.252 21.992 1.00 53.03 181 ARG A O 1
ATOM 1390 N N . SER A 1 182 ? 47.867 36.360 20.969 1.00 51.62 182 SER A N 1
ATOM 1391 C CA . SER A 1 182 ? 47.422 35.455 22.050 1.00 51.62 182 SER A CA 1
ATOM 1392 C C . SER A 1 182 ? 48.450 35.221 23.167 1.00 51.62 182 SER A C 1
ATOM 1394 O O . SER A 1 182 ? 48.147 34.514 24.122 1.00 51.62 182 SER A O 1
ATOM 1396 N N . ARG A 1 183 ? 49.660 35.795 23.080 1.00 49.75 183 ARG A N 1
ATOM 1397 C CA . ARG A 1 183 ? 50.687 35.712 24.142 1.00 49.75 183 ARG A CA 1
ATOM 1398 C C . ARG A 1 183 ? 50.693 36.908 25.108 1.00 49.75 183 ARG A C 1
ATOM 1400 O O . ARG A 1 183 ? 51.541 36.958 25.984 1.00 49.75 183 ARG A O 1
ATOM 1407 N N . GLY A 1 184 ? 49.764 37.858 24.962 1.00 48.72 184 GLY A N 1
ATOM 1408 C CA . GLY A 1 184 ? 49.759 39.120 25.716 1.00 48.72 184 GLY A CA 1
ATOM 1409 C C . GLY A 1 184 ? 48.631 39.314 26.735 1.00 48.72 184 GLY A C 1
ATOM 1410 O O . GLY A 1 184 ? 48.411 40.448 27.142 1.00 48.72 184 GLY A O 1
ATOM 1411 N N . ARG A 1 185 ? 47.868 38.283 27.125 1.00 46.47 185 ARG A N 1
ATOM 1412 C CA . ARG A 1 185 ? 46.757 38.470 28.080 1.00 46.47 185 ARG A CA 1
ATOM 1413 C C . ARG A 1 185 ? 46.538 37.245 28.970 1.00 46.47 185 ARG A C 1
ATOM 1415 O O . ARG A 1 185 ? 45.533 36.556 28.870 1.00 46.47 185 ARG A O 1
ATOM 1422 N N . ALA A 1 186 ? 47.527 36.976 29.816 1.00 46.31 186 ALA A N 1
ATOM 1423 C CA . ALA A 1 186 ? 47.400 36.136 31.002 1.00 46.31 186 ALA A CA 1
ATOM 1424 C C . ALA A 1 186 ? 47.675 37.023 32.225 1.00 46.31 186 ALA A C 1
ATOM 1426 O O . ALA A 1 186 ? 48.803 37.108 32.691 1.00 46.31 186 ALA A O 1
ATOM 1427 N N . ASN A 1 187 ? 46.660 37.781 32.632 1.00 44.34 187 ASN A N 1
ATOM 1428 C CA . ASN A 1 187 ? 46.485 38.355 33.966 1.00 44.34 187 ASN A CA 1
ATOM 1429 C C . ASN A 1 187 ? 45.168 39.125 33.918 1.00 44.34 187 ASN A C 1
ATOM 1431 O O . ASN A 1 187 ? 45.115 40.197 33.324 1.00 44.34 187 ASN A O 1
ATOM 1435 N N . ASP A 1 188 ? 44.094 38.515 34.403 1.00 41.34 188 ASP A N 1
ATOM 1436 C CA . ASP A 1 188 ? 43.319 39.085 35.504 1.00 41.34 188 ASP A CA 1
ATOM 1437 C C . ASP A 1 188 ? 42.244 38.073 35.912 1.00 41.34 188 ASP A C 1
ATOM 1439 O O . ASP A 1 188 ? 41.580 37.470 35.066 1.00 41.34 188 ASP A O 1
ATOM 1443 N N . LYS A 1 189 ? 42.151 37.815 37.209 1.00 42.97 189 LYS A N 1
ATOM 1444 C CA . LYS A 1 189 ? 41.306 36.790 37.815 1.00 42.97 189 LYS A CA 1
ATOM 1445 C C . LYS A 1 189 ? 40.827 37.382 39.126 1.00 42.97 189 LYS A C 1
ATOM 1447 O O . LYS A 1 189 ? 41.608 37.364 40.070 1.00 42.97 189 LYS A O 1
ATOM 1452 N N . THR A 1 190 ? 39.598 37.887 39.205 1.00 37.53 190 THR A N 1
ATOM 1453 C CA . THR A 1 190 ? 38.873 37.999 40.483 1.00 37.53 190 THR A CA 1
ATOM 1454 C C . THR A 1 190 ? 37.398 38.385 40.301 1.00 37.53 190 THR A C 1
ATOM 1456 O O . THR A 1 190 ? 37.065 39.285 39.539 1.00 37.53 190 THR A O 1
ATOM 1459 N N . ASP A 1 191 ? 36.578 37.666 41.074 1.00 41.94 191 ASP A N 1
ATOM 1460 C CA . ASP A 1 191 ? 35.452 38.152 41.882 1.00 41.94 191 ASP A CA 1
ATOM 1461 C C . ASP A 1 191 ? 34.010 38.239 41.332 1.00 41.94 191 ASP A C 1
ATOM 1463 O O . ASP A 1 191 ? 33.655 39.141 40.585 1.00 41.94 191 ASP A O 1
ATOM 1467 N N . ASN A 1 192 ? 33.190 37.313 41.884 1.00 36.91 192 ASN A N 1
ATOM 1468 C CA . ASN A 1 192 ? 31.988 37.550 42.723 1.00 36.91 192 ASN A CA 1
ATOM 1469 C C . ASN A 1 192 ? 30.739 38.204 42.073 1.00 36.91 192 ASN A C 1
ATOM 1471 O O . ASN A 1 192 ? 30.858 39.067 41.223 1.00 36.91 192 ASN A O 1
ATOM 1475 N N . LYS A 1 193 ? 29.476 37.945 42.455 1.00 32.66 193 LYS A N 1
ATOM 1476 C CA . LYS A 1 193 ? 28.796 37.083 43.447 1.00 32.66 193 LYS A CA 1
ATOM 1477 C C . LYS A 1 193 ? 27.270 37.331 43.303 1.00 32.66 193 LYS A C 1
ATOM 1479 O O . LYS A 1 193 ? 26.892 38.441 42.959 1.00 32.66 193 LYS A O 1
ATOM 1484 N N . GLU A 1 194 ? 26.468 36.324 43.659 1.00 35.16 194 GLU A N 1
ATOM 1485 C CA . GLU A 1 194 ? 25.116 36.351 44.282 1.00 35.16 194 GLU A CA 1
ATOM 1486 C C . GLU A 1 194 ? 23.854 37.011 43.672 1.00 35.16 194 GLU A C 1
ATOM 1488 O O . GLU A 1 194 ? 23.842 38.198 43.375 1.00 35.16 194 GLU A O 1
ATOM 1493 N N . SER A 1 195 ? 22.770 36.204 43.754 1.00 37.38 195 SER A N 1
ATOM 1494 C CA . SER A 1 195 ? 21.415 36.475 44.315 1.00 37.38 195 SER A CA 1
ATOM 1495 C C . SER A 1 195 ? 20.507 37.500 43.612 1.00 37.38 195 SER A C 1
ATOM 1497 O O . SER A 1 195 ? 20.975 38.502 43.099 1.00 37.38 195 SER A O 1
ATOM 1499 N N . ALA A 1 196 ? 19.176 37.392 43.558 1.00 33.28 196 ALA A N 1
ATOM 1500 C CA . ALA A 1 196 ? 18.146 36.469 44.051 1.00 33.28 196 ALA A CA 1
ATOM 1501 C C . ALA A 1 196 ? 16.852 36.761 43.231 1.00 33.28 196 ALA A C 1
ATOM 1503 O O . ALA A 1 196 ? 16.770 37.811 42.596 1.00 33.28 196 ALA A O 1
ATOM 1504 N N . GLU A 1 197 ? 15.927 35.799 43.093 1.00 31.78 197 GLU A N 1
ATOM 1505 C CA . GLU A 1 197 ? 14.536 35.795 43.622 1.00 31.78 197 GLU A CA 1
ATOM 1506 C C . GLU A 1 197 ? 13.678 37.025 43.240 1.00 31.78 197 GLU A C 1
ATOM 1508 O O . GLU A 1 197 ? 14.085 38.165 43.429 1.00 31.78 197 GLU A O 1
ATOM 1513 N N . THR A 1 198 ? 12.485 36.878 42.648 1.00 33.72 198 THR A N 1
ATOM 1514 C CA . THR A 1 198 ? 11.197 36.872 43.382 1.00 33.72 198 THR A CA 1
ATOM 1515 C C . THR A 1 198 ? 10.028 36.419 42.477 1.00 33.72 198 THR A C 1
ATOM 1517 O O . THR A 1 198 ? 10.050 36.617 41.263 1.00 33.72 198 THR A O 1
ATOM 1520 N N . GLU A 1 199 ? 9.035 35.825 43.144 1.00 38.16 199 GLU A N 1
ATOM 1521 C CA . GLU A 1 199 ? 7.651 35.405 42.836 1.00 38.16 199 GLU A CA 1
ATOM 1522 C C . GLU A 1 199 ? 6.791 36.437 42.023 1.00 38.16 199 GLU A C 1
ATOM 1524 O O . GLU A 1 199 ? 7.240 37.549 41.785 1.00 38.16 199 GLU A O 1
ATOM 1529 N N . ASN A 1 200 ? 5.534 36.250 41.569 1.00 35.09 200 ASN A N 1
ATOM 1530 C CA . ASN A 1 200 ? 4.398 35.474 42.081 1.00 35.09 200 ASN A CA 1
ATOM 1531 C C . ASN A 1 200 ? 3.151 35.524 41.136 1.00 35.09 200 ASN A C 1
ATOM 1533 O O . ASN A 1 200 ? 2.958 36.539 40.474 1.00 35.09 200 ASN A O 1
ATOM 1537 N N . LEU A 1 201 ? 2.293 34.478 41.211 1.00 37.50 201 LEU A N 1
ATOM 1538 C CA . LEU A 1 201 ? 0.797 34.447 41.229 1.00 37.50 201 LEU A CA 1
ATOM 1539 C C . LEU A 1 201 ? -0.044 35.082 40.070 1.00 37.50 201 LEU A C 1
ATOM 1541 O O . LEU A 1 201 ? 0.298 36.118 39.529 1.00 37.50 201 LEU A O 1
ATOM 1545 N N . ASN A 1 202 ? -1.236 34.605 39.662 1.00 34.56 202 ASN A N 1
ATOM 1546 C CA . ASN A 1 202 ? -2.144 33.595 40.214 1.00 34.56 202 ASN A CA 1
ATOM 1547 C C . ASN A 1 202 ? -3.223 33.116 39.203 1.00 34.56 202 ASN A C 1
ATOM 1549 O O . ASN A 1 202 ? -3.483 33.740 38.177 1.00 34.56 202 ASN A O 1
ATOM 1553 N N . GLN A 1 203 ? -3.872 32.020 39.594 1.00 36.97 203 GLN A N 1
ATOM 1554 C CA . GLN A 1 203 ? -4.978 31.254 39.007 1.00 36.97 203 GLN A CA 1
ATOM 1555 C C . GLN A 1 203 ? -6.355 31.962 39.002 1.00 36.97 203 GLN A C 1
ATOM 1557 O O . GLN A 1 203 ? -6.605 32.848 39.816 1.00 36.97 203 GLN A O 1
ATOM 1562 N N . SER A 1 204 ? -7.312 31.460 38.200 1.00 35.53 204 SER A N 1
ATOM 1563 C CA . SER A 1 204 ? -8.523 30.733 38.676 1.00 35.53 204 SER A CA 1
ATOM 1564 C C . SER A 1 204 ? -9.699 30.762 37.679 1.00 35.53 204 SER A C 1
ATOM 1566 O O . SER A 1 204 ? -9.994 31.798 37.093 1.00 35.53 204 SER A O 1
ATOM 1568 N N . ALA A 1 205 ? -10.380 29.616 37.523 1.00 32.47 205 ALA A N 1
ATOM 1569 C CA . ALA A 1 205 ? -11.845 29.475 37.598 1.00 32.47 205 ALA A CA 1
ATOM 1570 C C . ALA A 1 205 ? -12.260 27.993 37.426 1.00 32.47 205 ALA A C 1
ATOM 1572 O O . ALA A 1 205 ? -11.981 27.369 36.404 1.00 32.47 205 ALA A O 1
ATOM 1573 N N . GLN A 1 206 ? -12.945 27.451 38.435 1.00 32.59 206 GLN A N 1
ATOM 1574 C CA . GLN A 1 206 ? -13.752 26.222 38.411 1.00 32.59 206 GLN A CA 1
ATOM 1575 C C . GLN A 1 206 ? -15.228 26.611 38.607 1.00 32.59 206 GLN A C 1
ATOM 1577 O O . GLN A 1 206 ? -15.490 27.617 39.266 1.00 32.59 206 GLN A O 1
ATOM 1582 N N . GLY A 1 207 ? -16.175 25.777 38.146 1.00 26.73 207 GLY A N 1
ATOM 1583 C CA . GLY A 1 207 ? -17.532 25.745 38.719 1.00 26.73 207 GLY A CA 1
ATOM 1584 C C . GLY A 1 207 ? -18.690 25.265 37.824 1.00 26.73 207 GLY A C 1
ATOM 1585 O O . GLY A 1 207 ? -19.275 26.077 37.123 1.00 26.73 207 GLY A O 1
ATOM 1586 N N . ALA A 1 208 ? -19.024 23.971 37.958 1.00 30.48 208 ALA A N 1
ATOM 1587 C CA . ALA A 1 208 ? -20.358 23.330 38.065 1.00 30.48 208 ALA A CA 1
ATOM 1588 C C . ALA A 1 208 ? -21.461 23.428 36.964 1.00 30.48 208 ALA A C 1
ATOM 1590 O O . ALA A 1 208 ? -22.088 24.459 36.757 1.00 30.48 208 ALA A O 1
ATOM 1591 N N . GLU A 1 209 ? -21.713 22.273 36.323 1.00 33.38 209 GLU A N 1
ATOM 1592 C CA . GLU A 1 209 ? -22.938 21.424 36.317 1.00 33.38 209 GLU A CA 1
ATOM 1593 C C . GLU A 1 209 ? -24.363 22.028 36.445 1.00 33.38 209 GLU A C 1
ATOM 1595 O O . GLU A 1 209 ? -24.680 22.651 37.454 1.00 33.38 209 GLU A O 1
ATOM 1600 N N . LEU A 1 210 ? -25.261 21.699 35.490 1.00 30.45 210 LEU A N 1
ATOM 1601 C CA . LEU A 1 210 ? -26.590 21.088 35.740 1.00 30.45 210 LEU A CA 1
ATOM 1602 C C . LEU A 1 210 ? -27.333 20.680 34.444 1.00 30.45 210 LEU A C 1
ATOM 1604 O O . LEU A 1 210 ? -27.154 21.259 33.375 1.00 30.45 210 LEU A O 1
ATOM 1608 N N . GLU A 1 211 ? -28.144 19.635 34.600 1.00 37.59 211 GLU A N 1
ATOM 1609 C CA . GLU A 1 211 ? -28.909 18.833 33.638 1.00 37.59 211 GLU A CA 1
ATOM 1610 C C . GLU A 1 211 ? -29.989 19.580 32.831 1.00 37.59 211 GLU A C 1
ATOM 1612 O O . GLU A 1 211 ? -30.623 20.500 33.341 1.00 37.59 211 GLU A O 1
ATOM 1617 N N . LEU A 1 212 ? -30.334 19.063 31.638 1.00 30.75 212 LEU A N 1
ATOM 1618 C CA . LEU A 1 212 ? -31.746 18.931 31.251 1.00 30.75 212 LEU A CA 1
ATOM 1619 C C . LEU A 1 212 ? -31.972 17.831 30.203 1.00 30.75 212 LEU A C 1
ATOM 1621 O O . LEU A 1 212 ? -31.391 17.813 29.118 1.00 30.75 212 LEU A O 1
ATOM 1625 N N . SER A 1 213 ? -32.866 16.923 30.568 1.00 41.09 213 SER A N 1
ATOM 1626 C CA . SER A 1 213 ? -33.461 15.858 29.779 1.00 41.09 213 SER A CA 1
ATOM 1627 C C . SER A 1 213 ? -34.473 16.386 28.755 1.00 41.09 213 SER A C 1
ATOM 1629 O O . SER A 1 213 ? -35.274 17.268 29.049 1.00 41.09 213 SER A O 1
ATOM 1631 N N . ALA A 1 214 ? -34.505 15.774 27.570 1.00 33.75 214 ALA A N 1
ATOM 1632 C CA . ALA A 1 214 ? -35.720 15.662 26.763 1.00 33.75 214 ALA A CA 1
ATOM 1633 C C . ALA A 1 214 ? -35.588 14.484 25.790 1.00 33.75 214 ALA A C 1
ATOM 1635 O O . ALA A 1 214 ? -34.825 14.517 24.826 1.00 33.75 214 ALA A O 1
ATOM 1636 N N . ALA A 1 215 ? -36.344 13.428 26.075 1.00 34.03 215 ALA A N 1
ATOM 1637 C CA . ALA A 1 215 ? -36.633 12.346 25.154 1.00 34.03 215 ALA A CA 1
ATOM 1638 C C . ALA A 1 215 ? -37.741 12.777 24.182 1.00 34.03 215 ALA A C 1
ATOM 1640 O O . ALA A 1 215 ? -38.769 13.273 24.631 1.00 34.03 215 ALA A O 1
ATOM 1641 N N . ILE A 1 216 ? -37.572 12.494 22.887 1.00 37.56 216 ILE A N 1
ATOM 1642 C CA . ILE A 1 216 ? -38.674 12.132 21.985 1.00 37.56 216 ILE A CA 1
ATOM 1643 C C . ILE A 1 216 ? -38.213 10.914 21.172 1.00 37.56 216 ILE A C 1
ATOM 1645 O O . ILE A 1 216 ? -37.399 11.009 20.259 1.00 37.56 216 ILE A O 1
ATOM 1649 N N . THR A 1 217 ? -38.689 9.758 21.636 1.00 29.67 217 THR A N 1
ATOM 1650 C CA . THR A 1 217 ? -39.216 8.611 20.873 1.00 29.67 217 THR A CA 1
ATOM 1651 C C . THR A 1 217 ? -38.751 8.404 19.427 1.00 29.67 217 THR A C 1
ATOM 1653 O O . THR A 1 217 ? -39.228 9.039 18.495 1.00 29.67 217 THR A O 1
ATOM 1656 N N . SER A 1 218 ? -37.876 7.408 19.288 1.00 39.62 218 SER A N 1
ATOM 1657 C CA . SER A 1 218 ? -38.022 6.216 18.437 1.00 39.62 218 SER A CA 1
ATOM 1658 C C . SER A 1 218 ? -39.023 6.231 17.271 1.00 39.62 218 SER A C 1
ATOM 1660 O O . SER A 1 218 ? -40.229 6.138 17.490 1.00 39.62 218 SER A O 1
ATOM 1662 N N . GLU A 1 219 ? -38.483 6.019 16.070 1.00 38.94 219 GLU A N 1
ATOM 1663 C CA . GLU A 1 219 ? -38.944 4.953 15.171 1.00 38.94 219 GLU A CA 1
ATOM 1664 C C . GLU A 1 219 ? -37.736 4.054 14.807 1.00 38.94 219 GLU A C 1
ATOM 1666 O O . GLU A 1 219 ? -36.857 4.452 14.049 1.00 38.94 219 GLU A O 1
ATOM 1671 N N . GLY A 1 220 ? -37.690 2.878 15.459 1.00 38.47 220 GLY A N 1
ATOM 1672 C CA . GLY A 1 220 ? -36.956 1.623 15.165 1.00 38.47 220 GLY A CA 1
ATOM 1673 C C . GLY A 1 220 ? -35.415 1.636 15.023 1.00 38.47 220 GLY A C 1
ATOM 1674 O O . GLY A 1 220 ? -34.890 2.176 14.061 1.00 38.47 220 GLY A O 1
ATOM 1675 N N . ALA A 1 221 ? -34.557 1.015 15.851 1.00 34.34 221 ALA A N 1
ATOM 1676 C CA . ALA A 1 221 ? -34.633 -0.257 16.592 1.00 34.34 221 ALA A CA 1
ATOM 1677 C C . ALA A 1 221 ? -35.296 -1.386 15.772 1.00 34.34 221 ALA A C 1
ATOM 1679 O O . ALA A 1 221 ? -36.426 -1.251 15.338 1.00 34.34 221 ALA A O 1
ATOM 1680 N N . SER A 1 222 ? -34.723 -2.554 15.521 1.00 37.06 222 SER A N 1
ATOM 1681 C CA . SER A 1 222 ? -33.530 -3.242 16.007 1.00 37.06 222 SER A CA 1
ATOM 1682 C C . SER A 1 222 ? -33.534 -4.626 15.332 1.00 37.06 222 SER A C 1
ATOM 1684 O O . SER A 1 222 ? -34.576 -5.061 14.844 1.00 37.06 222 SER A O 1
ATOM 1686 N N . ASN A 1 223 ? -32.397 -5.324 15.417 1.00 35.56 223 ASN A N 1
ATOM 1687 C CA . ASN A 1 223 ? -32.215 -6.787 15.422 1.00 35.56 223 ASN A CA 1
ATOM 1688 C C . ASN A 1 223 ? -31.350 -7.328 14.279 1.00 35.56 223 ASN A C 1
ATOM 1690 O O . ASN A 1 223 ? -31.801 -7.532 13.157 1.00 35.56 223 ASN A O 1
ATOM 1694 N N . GLU A 1 224 ? -30.082 -7.596 14.611 1.00 44.41 224 GLU A N 1
ATOM 1695 C CA . GLU A 1 224 ? -29.621 -8.971 14.872 1.00 44.41 224 GLU A CA 1
ATOM 1696 C C . GLU A 1 224 ? -30.457 -10.066 14.179 1.00 44.41 224 GLU A C 1
ATOM 1698 O O . GLU A 1 224 ? -31.134 -10.872 14.810 1.00 44.41 224 GLU A O 1
ATOM 1703 N N . ALA A 1 225 ? -30.385 -10.109 12.855 1.00 40.09 225 ALA A N 1
ATOM 1704 C CA . ALA A 1 225 ? -30.232 -11.372 12.158 1.00 40.09 225 ALA A CA 1
ATOM 1705 C C . ALA A 1 225 ? -28.752 -11.433 11.784 1.00 40.09 225 ALA A C 1
ATOM 1707 O O . ALA A 1 225 ? -28.235 -10.457 11.244 1.00 40.09 225 ALA A O 1
ATOM 1708 N N . GLY A 1 226 ? -28.062 -12.526 12.118 1.00 51.78 226 GLY A N 1
ATOM 1709 C CA . GLY A 1 226 ? -26.626 -12.738 11.892 1.00 51.78 226 GLY A CA 1
ATOM 1710 C C . GLY A 1 226 ? -26.228 -12.823 10.413 1.00 51.78 226 GLY A C 1
ATOM 1711 O O . GLY A 1 226 ? -25.591 -13.784 9.994 1.00 51.78 226 GLY A O 1
ATOM 1712 N N . GLY A 1 227 ? -26.631 -11.836 9.618 1.00 72.00 227 GLY A N 1
ATOM 1713 C CA . GLY A 1 227 ? -26.309 -11.652 8.217 1.00 72.00 227 GLY A CA 1
ATOM 1714 C C . GLY A 1 227 ? -25.501 -10.375 8.030 1.00 72.00 227 GLY A C 1
ATOM 1715 O O . GLY A 1 227 ? -25.732 -9.353 8.679 1.00 72.00 227 GLY A O 1
ATOM 1716 N N . SER A 1 228 ? -24.529 -10.438 7.129 1.00 85.12 228 SER A N 1
ATOM 1717 C CA . SER A 1 228 ? -23.788 -9.253 6.710 1.00 85.12 228 SER A CA 1
ATOM 1718 C C . SER A 1 228 ? -24.719 -8.251 6.005 1.00 85.12 228 SER A C 1
ATOM 1720 O O . SER A 1 228 ? -25.644 -8.676 5.310 1.00 85.12 228 SER A O 1
ATOM 1722 N N . PRO A 1 229 ? -24.498 -6.927 6.138 1.00 93.12 229 PRO A N 1
ATOM 1723 C CA . PRO A 1 229 ? -25.283 -5.916 5.431 1.00 93.12 229 PRO A CA 1
ATOM 1724 C C . PRO A 1 229 ? -25.285 -6.138 3.913 1.00 93.12 229 PRO A C 1
ATOM 1726 O O . PRO A 1 229 ? -24.291 -6.606 3.368 1.00 93.12 229 PRO A O 1
ATOM 1729 N N . ALA A 1 230 ? -26.336 -5.705 3.210 1.00 90.38 230 ALA A N 1
ATOM 1730 C CA . ALA A 1 230 ? -26.475 -5.913 1.759 1.00 90.38 230 ALA A CA 1
ATOM 1731 C C . ALA A 1 230 ? -25.327 -5.328 0.904 1.00 90.38 230 ALA A C 1
ATOM 1733 O O . ALA A 1 230 ? -25.081 -5.781 -0.207 1.00 90.38 230 ALA A O 1
ATOM 1734 N N . TRP A 1 231 ? -24.607 -4.324 1.415 1.00 88.75 231 TRP A N 1
ATOM 1735 C CA . TRP A 1 231 ? -23.437 -3.718 0.763 1.00 88.75 231 TRP A CA 1
ATOM 1736 C C . TRP A 1 231 ? -22.113 -4.443 1.079 1.00 88.75 231 TRP A C 1
ATOM 1738 O O . TRP A 1 231 ? -21.043 -4.027 0.627 1.00 88.75 231 TRP A O 1
ATOM 1748 N N . CYS A 1 232 ? -22.156 -5.507 1.882 1.00 93.44 232 CYS A N 1
ATOM 1749 C CA . CYS A 1 232 ? -21.006 -6.331 2.220 1.00 93.44 232 CYS A CA 1
ATOM 1750 C C . CYS A 1 232 ? -20.774 -7.416 1.162 1.00 93.44 232 CYS A C 1
ATOM 1752 O O . CYS A 1 232 ? -21.697 -8.115 0.767 1.00 93.44 232 CYS A O 1
ATOM 1754 N N . LEU A 1 233 ? -19.513 -7.592 0.762 1.00 91.50 233 LEU A N 1
ATOM 1755 C CA . LEU A 1 233 ? -19.064 -8.647 -0.156 1.00 91.50 233 LEU A CA 1
ATOM 1756 C C . LEU A 1 233 ? -17.999 -9.575 0.462 1.00 91.50 233 LEU A C 1
ATOM 1758 O O . LEU A 1 233 ? -17.545 -10.514 -0.190 1.00 91.50 233 LEU A O 1
ATOM 1762 N N . CYS A 1 234 ? -17.569 -9.300 1.700 1.00 92.62 234 CYS A N 1
ATOM 1763 C CA . CYS A 1 234 ? -16.550 -10.071 2.425 1.00 92.62 234 CYS A CA 1
ATOM 1764 C C . CYS A 1 234 ? -17.107 -10.882 3.609 1.00 92.62 234 CYS A C 1
ATOM 1766 O O . CYS A 1 234 ? -16.329 -11.463 4.365 1.00 92.62 234 CYS A O 1
ATOM 1768 N N . ASP A 1 235 ? -18.428 -10.858 3.809 1.00 93.56 235 ASP A N 1
ATOM 1769 C CA . ASP A 1 235 ? -19.174 -11.591 4.844 1.00 93.56 235 ASP A CA 1
ATOM 1770 C C . ASP A 1 235 ? -18.820 -11.245 6.308 1.00 93.56 235 ASP A C 1
ATOM 1772 O O . ASP A 1 235 ? -19.204 -11.957 7.236 1.00 93.56 235 ASP A O 1
ATOM 1776 N N . ARG A 1 236 ? -18.083 -10.146 6.539 1.00 94.81 236 ARG A N 1
ATOM 1777 C CA . ARG A 1 236 ? -17.613 -9.719 7.876 1.00 94.81 236 ARG A CA 1
ATOM 1778 C C . ARG A 1 236 ? -17.910 -8.262 8.232 1.00 94.81 236 ARG A C 1
ATOM 1780 O O . ARG A 1 236 ? -17.496 -7.794 9.292 1.00 94.81 236 ARG A O 1
ATOM 1787 N N . CYS A 1 237 ? -18.562 -7.500 7.355 1.00 95.44 237 CYS A N 1
ATOM 1788 C CA . CYS A 1 237 ? -18.959 -6.134 7.705 1.00 95.44 237 CYS A CA 1
ATOM 1789 C C . CYS A 1 237 ? -20.157 -6.161 8.658 1.00 95.44 237 CYS A C 1
ATOM 1791 O O . CYS A 1 237 ? -21.002 -7.046 8.569 1.00 95.44 237 CYS A O 1
ATOM 1793 N N . ARG A 1 238 ? -20.270 -5.147 9.521 1.00 94.12 238 ARG A N 1
ATOM 1794 C CA . ARG A 1 238 ? -21.511 -4.860 10.257 1.00 94.12 238 ARG A CA 1
ATOM 1795 C C . ARG A 1 238 ? -22.027 -3.475 9.892 1.00 94.12 238 ARG A C 1
ATOM 1797 O O . ARG A 1 238 ? -21.308 -2.674 9.279 1.00 94.12 238 ARG A O 1
ATOM 1804 N N . GLN A 1 239 ? -23.279 -3.210 10.250 1.00 90.69 239 GLN A N 1
ATOM 1805 C CA . GLN A 1 239 ? -23.945 -1.955 9.930 1.00 90.69 239 GLN A CA 1
ATOM 1806 C C . GLN A 1 239 ? -23.156 -0.759 10.482 1.00 90.69 239 GLN A C 1
ATOM 1808 O O . GLN A 1 239 ? -22.709 -0.771 11.628 1.00 90.69 239 GLN A O 1
ATOM 1813 N N . MET A 1 240 ? -22.984 0.267 9.646 1.00 88.38 240 MET A N 1
ATOM 1814 C CA . MET A 1 240 ? -22.350 1.530 10.023 1.00 88.38 240 MET A CA 1
ATOM 1815 C C . MET A 1 240 ? -23.395 2.654 9.996 1.00 88.38 240 MET A C 1
ATOM 1817 O O . MET A 1 240 ? -24.229 2.665 9.077 1.00 88.38 240 MET A O 1
ATOM 1821 N N . PRO A 1 241 ? -23.383 3.583 10.975 1.00 85.81 241 PRO A N 1
ATOM 1822 C CA . PRO A 1 241 ? -24.416 4.610 11.089 1.00 85.81 241 PRO A CA 1
ATOM 1823 C C . PRO A 1 241 ? -24.435 5.523 9.865 1.00 85.81 241 PRO A C 1
ATOM 1825 O O . PRO A 1 241 ? -25.489 5.742 9.267 1.00 85.81 241 PRO A O 1
ATOM 1828 N N . LYS A 1 242 ? -23.257 6.009 9.459 1.00 84.81 242 LYS A N 1
ATOM 1829 C CA . LYS A 1 242 ? -23.120 6.982 8.379 1.00 84.81 242 LYS A CA 1
ATOM 1830 C C . LYS A 1 242 ? -22.879 6.285 7.049 1.00 84.81 242 LYS A C 1
ATOM 1832 O O . LYS A 1 242 ? -22.161 5.291 6.978 1.00 84.81 242 LYS A O 1
ATOM 1837 N N . GLU A 1 243 ? -23.464 6.815 5.980 1.00 82.75 243 GLU A N 1
ATOM 1838 C CA . GLU A 1 243 ? -23.393 6.203 4.650 1.00 82.75 243 GLU A CA 1
ATOM 1839 C C . GLU A 1 243 ? -21.957 6.088 4.127 1.00 82.75 243 GLU A C 1
ATOM 1841 O O . GLU A 1 243 ? -21.559 5.035 3.638 1.00 82.75 243 GLU A O 1
ATOM 1846 N N . TYR A 1 244 ? -21.146 7.123 4.327 1.00 80.88 244 TYR A N 1
ATOM 1847 C CA . TYR A 1 244 ? -19.735 7.131 3.938 1.00 80.88 244 TYR A CA 1
ATOM 1848 C C . TYR A 1 244 ? -18.849 6.179 4.755 1.00 80.88 244 TYR A C 1
ATOM 1850 O O . TYR A 1 244 ? -17.683 5.996 4.427 1.00 80.88 244 TYR A O 1
ATOM 1858 N N . GLU A 1 245 ? -19.371 5.562 5.816 1.00 85.94 245 GLU A N 1
ATOM 1859 C CA . GLU A 1 245 ? -18.681 4.505 6.561 1.00 85.94 245 GLU A CA 1
ATOM 1860 C C . GLU A 1 245 ? -19.090 3.098 6.088 1.00 85.94 245 GLU A C 1
ATOM 1862 O O . GLU A 1 245 ? -18.500 2.101 6.510 1.00 85.94 245 GLU A O 1
ATOM 1867 N N . ARG A 1 246 ? -20.096 2.981 5.207 1.00 90.12 246 ARG A N 1
ATOM 1868 C CA . ARG A 1 246 ? -20.607 1.704 4.674 1.00 90.12 246 ARG A CA 1
ATOM 1869 C C . ARG A 1 246 ? -19.716 1.177 3.550 1.00 90.12 246 ARG A C 1
ATOM 1871 O O . ARG A 1 246 ? -20.146 1.007 2.411 1.00 90.12 246 ARG A O 1
ATOM 1878 N N . ILE A 1 247 ? -18.448 0.938 3.873 1.00 88.44 247 ILE A N 1
ATOM 1879 C CA . ILE A 1 247 ? -17.425 0.519 2.915 1.00 88.44 247 ILE A CA 1
ATOM 1880 C C . ILE A 1 247 ? -16.943 -0.887 3.272 1.00 88.44 247 ILE A C 1
ATOM 1882 O O . ILE A 1 247 ? -16.511 -1.161 4.395 1.00 88.44 247 ILE A O 1
ATOM 1886 N N . CYS A 1 248 ? -17.029 -1.793 2.300 1.00 90.88 248 CYS A N 1
ATOM 1887 C CA . CYS A 1 248 ? -16.551 -3.167 2.401 1.00 90.88 248 CYS A CA 1
ATOM 1888 C C . CYS A 1 248 ? -15.147 -3.293 1.793 1.00 90.88 248 CYS A C 1
ATOM 1890 O O . CYS A 1 248 ? -14.865 -2.654 0.785 1.00 90.88 248 CYS A O 1
ATOM 1892 N N . CYS A 1 249 ? -14.296 -4.162 2.350 1.00 90.25 249 CYS A N 1
ATOM 1893 C CA . CYS A 1 249 ? -12.974 -4.443 1.778 1.00 90.25 249 CYS A CA 1
ATOM 1894 C C . CYS A 1 249 ? -13.031 -5.261 0.475 1.00 90.25 249 CYS A C 1
ATOM 1896 O O . CYS A 1 249 ? -12.055 -5.289 -0.264 1.00 90.25 249 CYS A O 1
ATOM 1898 N N . ARG A 1 250 ? -14.149 -5.964 0.225 1.00 88.25 250 ARG A N 1
ATOM 1899 C CA . ARG A 1 250 ? -14.431 -6.803 -0.960 1.00 88.25 250 ARG A CA 1
ATOM 1900 C C . ARG A 1 250 ? -13.417 -7.914 -1.272 1.00 88.25 250 ARG A C 1
ATOM 1902 O O . ARG A 1 250 ? -13.485 -8.514 -2.339 1.00 88.25 250 ARG A O 1
ATOM 1909 N N . LYS A 1 251 ? -12.493 -8.221 -0.360 1.00 84.81 251 LYS A N 1
ATOM 1910 C CA . LYS A 1 251 ? -11.523 -9.313 -0.524 1.00 84.81 251 LYS A CA 1
ATOM 1911 C C . LYS A 1 251 ? -12.087 -10.639 -0.001 1.00 84.81 251 LYS A C 1
ATOM 1913 O O . LYS A 1 251 ? -12.842 -10.655 0.975 1.00 84.81 251 LYS A O 1
ATOM 1918 N N . LYS A 1 252 ? -11.672 -11.740 -0.635 1.00 87.38 252 LYS A N 1
ATOM 1919 C CA . LYS A 1 252 ? -11.858 -13.122 -0.168 1.00 87.38 252 LYS A CA 1
ATOM 1920 C C . LYS A 1 252 ? -10.482 -13.817 -0.158 1.00 87.38 252 LYS A C 1
ATOM 1922 O O . LYS A 1 252 ? -9.916 -13.970 -1.236 1.00 87.38 252 LYS A O 1
ATOM 1927 N N . PRO A 1 253 ? -9.924 -14.206 1.009 1.00 91.62 253 PRO A N 1
ATOM 1928 C CA . PRO A 1 253 ? -10.473 -14.022 2.357 1.00 91.62 253 PRO A CA 1
ATOM 1929 C C . PRO A 1 253 ? -10.615 -12.538 2.744 1.00 91.62 253 PRO A C 1
ATOM 1931 O O . PRO A 1 253 ? -9.981 -11.666 2.151 1.00 91.62 253 PRO A O 1
ATOM 1934 N N . CYS A 1 254 ? -11.479 -12.246 3.724 1.00 94.81 254 CYS A N 1
ATOM 1935 C CA . CYS A 1 254 ? -11.713 -10.876 4.188 1.00 94.81 254 CYS A CA 1
ATOM 1936 C C . CYS A 1 254 ? -10.401 -10.235 4.656 1.00 94.81 254 CYS A C 1
ATOM 1938 O O . CYS A 1 254 ? -9.625 -10.853 5.381 1.00 94.81 254 CYS A O 1
ATOM 1940 N N . LEU A 1 255 ? -10.184 -8.961 4.319 1.00 93.19 255 LEU A N 1
ATOM 1941 C CA . LEU A 1 255 ? -8.982 -8.238 4.735 1.00 93.19 255 LEU A CA 1
ATOM 1942 C C . LEU A 1 255 ? -8.766 -8.282 6.257 1.00 93.19 255 LEU A C 1
ATOM 1944 O O . LEU A 1 255 ? -7.643 -8.468 6.709 1.00 93.19 255 LEU A O 1
ATOM 1948 N N . SER A 1 256 ? -9.840 -8.173 7.044 1.00 96.06 256 SER A N 1
ATOM 1949 C CA . SER A 1 256 ? -9.773 -8.184 8.510 1.00 96.06 256 SER A CA 1
ATOM 1950 C C . SER A 1 256 ? -9.338 -9.525 9.114 1.00 96.06 256 SER A C 1
ATOM 1952 O O . SER A 1 256 ? -9.165 -9.603 10.322 1.00 96.06 256 SER A O 1
ATOM 1954 N N . THR A 1 257 ? -9.223 -10.586 8.310 1.00 95.56 257 THR A N 1
ATOM 1955 C CA . THR A 1 257 ? -8.744 -11.910 8.741 1.00 95.56 257 THR A CA 1
ATOM 1956 C C . THR A 1 257 ? -7.380 -12.258 8.153 1.00 95.56 257 THR A C 1
ATOM 1958 O O . THR A 1 257 ? -6.903 -13.372 8.336 1.00 95.56 257 THR A O 1
ATOM 1961 N N . THR A 1 258 ? -6.781 -11.356 7.375 1.00 93.69 258 THR A N 1
ATOM 1962 C CA . THR A 1 258 ? -5.456 -11.584 6.790 1.00 93.69 258 THR A CA 1
ATOM 1963 C C . THR A 1 258 ? -4.369 -11.421 7.845 1.00 93.69 258 THR A C 1
ATOM 1965 O O . THR A 1 258 ? -4.488 -10.581 8.737 1.00 93.69 258 THR A O 1
ATOM 1968 N N . GLN A 1 259 ? -3.283 -12.183 7.700 1.00 92.50 259 GLN A N 1
ATOM 1969 C CA . GLN A 1 259 ? -2.106 -12.045 8.558 1.00 92.50 259 GLN A CA 1
ATOM 1970 C C . GLN A 1 259 ? -1.520 -10.630 8.486 1.00 92.50 259 GLN A C 1
ATOM 1972 O O . GLN A 1 259 ? -1.085 -10.099 9.500 1.00 92.50 259 GLN A O 1
ATOM 1977 N N . ASP A 1 260 ? -1.563 -9.991 7.315 1.00 88.50 260 ASP A N 1
ATOM 1978 C CA . ASP A 1 260 ? -1.092 -8.616 7.148 1.00 88.50 260 ASP A CA 1
ATOM 1979 C C . ASP A 1 260 ? -1.881 -7.636 8.022 1.00 88.50 260 ASP A C 1
ATOM 1981 O O . ASP A 1 260 ? -1.290 -6.792 8.690 1.00 88.50 260 ASP A O 1
ATOM 1985 N N . PHE A 1 261 ? -3.211 -7.752 8.074 1.00 95.00 261 PHE A N 1
ATOM 1986 C CA . PHE A 1 261 ? -4.012 -6.900 8.953 1.00 95.00 261 PHE A CA 1
ATOM 1987 C C . PHE A 1 261 ? -3.669 -7.127 10.430 1.00 95.00 261 PHE A C 1
ATOM 1989 O O . PHE A 1 261 ? -3.508 -6.157 11.171 1.00 95.00 261 PHE A O 1
ATOM 1996 N N . GLU A 1 262 ? -3.506 -8.384 10.846 1.00 94.94 262 GLU A N 1
ATOM 1997 C CA . GLU A 1 262 ? -3.084 -8.713 12.210 1.00 94.94 262 GLU A CA 1
ATOM 1998 C C . GLU A 1 262 ? -1.724 -8.070 12.518 1.00 94.94 262 GLU A C 1
ATOM 2000 O O . GLU A 1 262 ? -1.614 -7.248 13.422 1.00 94.94 262 GLU A O 1
ATOM 2005 N N . THR A 1 263 ? -0.711 -8.341 11.697 1.00 89.94 263 THR A N 1
ATOM 2006 C CA . THR A 1 263 ? 0.674 -7.923 11.935 1.00 89.94 263 THR A CA 1
ATOM 2007 C C . THR A 1 263 ? 0.897 -6.416 11.788 1.00 89.94 263 THR A C 1
ATOM 2009 O O . THR A 1 263 ? 1.677 -5.827 12.540 1.00 89.94 263 THR A O 1
ATOM 2012 N N . PHE A 1 264 ? 0.246 -5.754 10.830 1.00 89.88 264 PHE A N 1
ATOM 2013 C CA . PHE A 1 264 ? 0.471 -4.328 10.568 1.00 89.88 264 PHE A CA 1
ATOM 2014 C C . PHE A 1 264 ? -0.467 -3.404 11.339 1.00 89.88 264 PHE A C 1
ATOM 2016 O O . PHE A 1 264 ? -0.144 -2.227 11.503 1.00 89.88 264 PHE A O 1
ATOM 2023 N N . VAL A 1 265 ? -1.593 -3.913 11.844 1.00 94.69 265 VAL A N 1
ATOM 2024 C CA . VAL A 1 265 ? -2.563 -3.104 12.590 1.00 94.69 265 VAL A CA 1
ATOM 2025 C C . VAL A 1 265 ? -2.707 -3.587 14.025 1.00 94.69 265 VAL A C 1
ATOM 2027 O O . VAL A 1 265 ? -2.444 -2.816 14.945 1.00 94.69 265 VAL A O 1
ATOM 2030 N N . LEU A 1 266 ? -3.125 -4.833 14.245 1.00 95.69 266 LEU A N 1
ATOM 2031 C CA . LEU A 1 266 ? -3.523 -5.290 15.579 1.00 95.69 266 LEU A CA 1
ATOM 2032 C C . LEU A 1 266 ? -2.325 -5.586 16.489 1.00 95.69 266 LEU A C 1
ATOM 2034 O O . LEU A 1 266 ? -2.262 -5.030 17.584 1.00 95.69 266 LEU A O 1
ATOM 2038 N N . ASP A 1 267 ? -1.354 -6.381 16.041 1.00 93.25 267 ASP A N 1
ATOM 2039 C CA . ASP A 1 267 ? -0.178 -6.785 16.826 1.00 93.25 267 ASP A CA 1
ATOM 2040 C C . ASP A 1 267 ? 0.637 -5.582 17.298 1.00 93.25 267 ASP A C 1
ATOM 2042 O O . ASP A 1 267 ? 1.053 -5.519 18.453 1.00 93.25 267 ASP A O 1
ATOM 2046 N N . ARG A 1 268 ? 0.797 -4.570 16.440 1.00 90.19 268 ARG A N 1
ATOM 2047 C CA . ARG A 1 268 ? 1.517 -3.336 16.791 1.00 90.19 268 ARG A CA 1
ATOM 2048 C C . ARG A 1 268 ? 0.848 -2.559 17.908 1.00 90.19 268 ARG A C 1
ATOM 2050 O O . ARG A 1 268 ? 1.528 -2.015 18.767 1.00 90.19 268 ARG A O 1
ATOM 2057 N N . VAL A 1 269 ? -0.479 -2.498 17.894 1.00 92.31 269 VAL A N 1
ATOM 2058 C CA . VAL A 1 269 ? -1.247 -1.792 18.924 1.00 92.31 269 VAL A CA 1
ATOM 2059 C C . VAL A 1 269 ? -1.344 -2.626 20.202 1.00 92.31 269 VAL A C 1
ATOM 2061 O O . VAL A 1 269 ? -1.388 -2.065 21.294 1.00 92.31 269 VAL A O 1
ATOM 2064 N N . LYS A 1 270 ? -1.343 -3.961 20.096 1.00 92.44 270 LYS A N 1
ATOM 2065 C CA . LYS A 1 270 ? -1.261 -4.867 21.253 1.00 92.44 270 LYS A CA 1
ATOM 2066 C C . LYS A 1 270 ? 0.088 -4.755 21.961 1.00 92.44 270 LYS A C 1
ATOM 2068 O O . LYS A 1 270 ? 0.104 -4.713 23.185 1.00 92.44 270 LYS A O 1
ATOM 2073 N N . ALA A 1 271 ? 1.177 -4.672 21.197 1.00 88.31 271 ALA A N 1
ATOM 2074 C CA . ALA A 1 271 ? 2.537 -4.497 21.702 1.00 88.31 271 ALA A CA 1
ATOM 2075 C C . ALA A 1 271 ? 2.829 -3.071 22.202 1.00 88.31 271 ALA A C 1
ATOM 2077 O O . ALA A 1 271 ? 3.889 -2.835 22.773 1.00 88.31 271 ALA A O 1
ATOM 2078 N N . TRP A 1 272 ? 1.918 -2.121 21.973 1.00 83.50 272 TRP A N 1
ATOM 2079 C CA . TRP A 1 272 ? 2.082 -0.752 22.437 1.00 83.50 272 TRP A CA 1
ATOM 2080 C C . TRP A 1 272 ? 1.810 -0.654 23.941 1.00 83.50 272 TRP A C 1
ATOM 2082 O O . TRP A 1 272 ? 0.694 -0.938 24.396 1.00 83.50 272 TRP A O 1
ATOM 2092 N N . ASP A 1 273 ? 2.835 -0.240 24.686 1.00 77.75 273 ASP A N 1
ATOM 2093 C CA . ASP A 1 273 ? 2.763 0.007 26.120 1.00 77.75 273 ASP A CA 1
ATOM 2094 C C . ASP A 1 273 ? 2.208 1.421 26.394 1.00 77.75 273 ASP A C 1
ATOM 2096 O O . ASP A 1 273 ? 2.822 2.415 25.993 1.00 77.75 273 ASP A O 1
ATOM 2100 N N . PRO A 1 274 ? 1.028 1.549 27.026 1.00 64.81 274 PRO A N 1
ATOM 2101 C CA . PRO A 1 274 ? 0.474 2.848 27.386 1.00 64.81 274 PRO A CA 1
ATOM 2102 C C . PRO A 1 274 ? 1.244 3.551 28.519 1.00 64.81 274 PRO A C 1
ATOM 2104 O O . PRO A 1 274 ? 1.092 4.764 28.652 1.00 64.81 274 PRO A O 1
ATOM 2107 N N . GLU A 1 275 ? 2.054 2.840 29.315 1.00 60.78 275 GLU A N 1
ATOM 2108 C CA . GLU A 1 275 ? 2.771 3.395 30.477 1.00 60.78 275 GLU A CA 1
ATOM 2109 C C . GLU A 1 275 ? 3.956 4.292 30.070 1.00 60.78 275 GLU A C 1
ATOM 2111 O O . GLU A 1 275 ? 4.256 5.276 30.741 1.00 60.78 275 GLU A O 1
ATOM 2116 N N . GLU A 1 276 ? 4.556 4.047 28.901 1.00 60.50 276 GLU A N 1
ATOM 2117 C CA . GLU A 1 276 ? 5.629 4.880 28.331 1.00 60.50 276 GLU A CA 1
ATOM 2118 C C . GLU A 1 276 ? 5.137 6.286 27.916 1.00 60.50 276 GLU A C 1
ATOM 2120 O O . GLU A 1 276 ? 5.924 7.203 27.678 1.00 60.50 276 GLU A O 1
ATOM 2125 N N . HIS A 1 277 ? 3.818 6.483 27.831 1.00 58.25 277 HIS A N 1
ATOM 2126 C CA . HIS A 1 277 ? 3.194 7.721 27.385 1.00 58.25 277 HIS A CA 1
ATOM 2127 C C . HIS A 1 277 ? 2.423 8.369 28.549 1.00 58.25 277 HIS A C 1
ATOM 2129 O O . HIS A 1 277 ? 1.193 8.409 28.555 1.00 58.25 277 HIS A O 1
ATOM 2135 N N . GLU A 1 278 ? 3.173 8.929 29.508 1.00 50.81 278 GLU A N 1
ATOM 2136 C CA . GLU A 1 278 ? 2.770 9.558 30.793 1.00 50.81 278 GLU A CA 1
ATOM 2137 C C . GLU A 1 278 ? 1.681 10.665 30.696 1.00 50.81 278 GLU A C 1
ATOM 2139 O O . GLU A 1 278 ? 1.247 11.240 31.689 1.00 50.81 278 GLU A O 1
ATOM 2144 N N . LEU A 1 279 ? 1.192 10.955 29.488 1.00 54.50 279 LEU A N 1
ATOM 2145 C CA . LEU A 1 279 ? 0.190 11.973 29.158 1.00 54.50 279 LEU A CA 1
ATOM 2146 C C . LEU A 1 279 ? -1.165 11.394 28.704 1.00 54.50 279 LEU A C 1
ATOM 2148 O O . LEU A 1 279 ? -2.035 12.145 28.252 1.00 54.50 279 LEU A O 1
ATOM 2152 N N . LEU A 1 280 ? -1.363 10.073 28.761 1.00 56.94 280 LEU A N 1
ATOM 2153 C CA . LEU A 1 280 ? -2.631 9.446 28.376 1.00 56.94 280 LEU A CA 1
ATOM 2154 C C . LEU A 1 280 ? -3.686 9.586 29.482 1.00 56.94 280 LEU A C 1
ATOM 2156 O O . LEU A 1 280 ? -3.956 8.668 30.247 1.00 56.94 280 LEU A O 1
ATOM 2160 N N . HIS A 1 281 ? -4.343 10.743 29.528 1.00 57.19 281 HIS A N 1
ATOM 2161 C CA . HIS A 1 281 ? -5.611 10.893 30.238 1.00 57.19 281 HIS A CA 1
ATOM 2162 C C . HIS A 1 281 ? -6.759 10.368 29.352 1.00 57.19 281 HIS A C 1
ATOM 2164 O O . HIS A 1 281 ? -7.071 10.981 28.331 1.00 57.19 281 HIS A O 1
ATOM 2170 N N . GLY A 1 282 ? -7.392 9.244 29.717 1.00 70.88 282 GLY A N 1
ATOM 2171 C CA . GLY A 1 282 ? -8.596 8.731 29.039 1.00 70.88 282 GLY A CA 1
ATOM 2172 C C . GLY A 1 282 ? -8.684 7.203 28.918 1.00 70.88 282 GLY A C 1
ATOM 2173 O O . GLY A 1 282 ? -7.894 6.477 29.515 1.00 70.88 282 GLY A O 1
ATOM 2174 N N . ASP A 1 283 ? -9.653 6.715 28.132 1.00 83.62 283 ASP A N 1
ATOM 2175 C CA . ASP A 1 283 ? -9.811 5.287 27.811 1.00 83.62 283 ASP A CA 1
ATOM 2176 C C . ASP A 1 283 ? -8.619 4.798 26.959 1.00 83.62 283 ASP A C 1
ATOM 2178 O O . ASP A 1 283 ? -8.404 5.223 25.814 1.00 83.62 283 ASP A O 1
ATOM 2182 N N . VAL A 1 284 ? -7.831 3.875 27.520 1.00 86.06 284 VAL A N 1
ATOM 2183 C CA . VAL A 1 284 ? -6.687 3.245 26.842 1.00 86.06 284 VAL A CA 1
ATOM 2184 C C . VAL A 1 284 ? -7.138 2.551 25.559 1.00 86.06 284 VAL A C 1
ATOM 2186 O O . VAL A 1 284 ? -6.462 2.658 24.531 1.00 86.06 284 VAL A O 1
ATOM 2189 N N . ASN A 1 285 ? -8.299 1.891 25.570 1.00 90.75 285 ASN A N 1
ATOM 2190 C CA . ASN A 1 285 ? -8.827 1.227 24.386 1.00 90.75 285 ASN A CA 1
ATOM 2191 C C . ASN A 1 285 ? -9.247 2.243 23.326 1.00 90.75 285 ASN A C 1
ATOM 2193 O O . ASN A 1 285 ? -8.999 2.009 22.145 1.00 90.75 285 ASN A O 1
ATOM 2197 N N . GLU A 1 286 ? -9.800 3.398 23.700 1.00 89.25 286 GLU A N 1
ATOM 2198 C CA . GLU A 1 286 ? -10.064 4.488 22.752 1.00 89.25 286 GLU A CA 1
ATOM 2199 C C . GLU A 1 286 ? -8.788 4.920 22.036 1.00 89.25 286 GLU A C 1
ATOM 2201 O O . GLU A 1 286 ? -8.766 5.065 20.808 1.00 89.25 286 GLU A O 1
ATOM 2206 N N . THR A 1 287 ? -7.706 5.069 22.791 1.00 87.81 287 THR A N 1
ATOM 2207 C CA . THR A 1 287 ? -6.414 5.452 22.231 1.00 87.81 287 THR A CA 1
ATOM 2208 C C . THR A 1 287 ? -5.857 4.358 21.321 1.00 87.81 287 THR A C 1
ATOM 2210 O O . THR A 1 287 ? -5.454 4.652 20.192 1.00 87.81 287 THR A O 1
ATOM 2213 N N . LYS A 1 288 ? -5.926 3.088 21.737 1.00 92.06 288 LYS A N 1
ATOM 2214 C CA . LYS A 1 288 ? -5.547 1.930 20.912 1.00 92.06 288 LYS A CA 1
ATOM 2215 C C . LYS A 1 288 ? -6.362 1.855 19.617 1.00 92.06 288 LYS A C 1
ATOM 2217 O O . LYS A 1 288 ? -5.777 1.729 18.543 1.00 92.06 288 LYS A O 1
ATOM 2222 N N . ARG A 1 289 ? -7.688 2.051 19.670 1.00 94.19 289 ARG A N 1
ATOM 2223 C CA . ARG A 1 289 ? -8.561 2.133 18.481 1.00 94.19 289 ARG A CA 1
ATOM 2224 C C . ARG A 1 289 ? -8.100 3.241 17.531 1.00 94.19 289 ARG A C 1
ATOM 2226 O O . ARG A 1 289 ? -7.931 2.996 16.338 1.00 94.19 289 ARG A O 1
ATOM 2233 N N . LYS A 1 290 ? -7.852 4.453 18.046 1.00 89.75 290 LYS A N 1
ATOM 2234 C CA . LYS A 1 290 ? -7.367 5.590 17.241 1.00 89.75 290 LYS A CA 1
ATOM 2235 C C . LYS A 1 290 ? -6.026 5.285 16.572 1.00 89.75 290 LYS A C 1
ATOM 2237 O O . LYS A 1 290 ? -5.853 5.629 15.403 1.00 89.75 290 LYS A O 1
ATOM 2242 N N . GLN A 1 291 ? -5.097 4.640 17.278 1.00 90.81 291 GLN A N 1
ATOM 2243 C CA . GLN A 1 291 ? -3.817 4.233 16.695 1.00 90.81 291 GLN A CA 1
ATOM 2244 C C . GLN A 1 291 ? -3.988 3.142 15.637 1.00 90.81 291 GLN A C 1
ATOM 2246 O O . GLN A 1 291 ? -3.426 3.266 14.552 1.00 90.81 291 GLN A O 1
ATOM 2251 N N . ALA A 1 292 ? -4.837 2.141 15.878 1.00 94.69 292 ALA A N 1
ATOM 2252 C CA . ALA A 1 292 ? -5.149 1.108 14.895 1.00 94.69 292 ALA A CA 1
ATOM 2253 C C . ALA A 1 292 ? -5.720 1.703 13.595 1.00 94.69 292 ALA A C 1
ATOM 2255 O O . ALA A 1 292 ? -5.285 1.339 12.505 1.00 94.69 292 ALA A O 1
ATOM 2256 N N . TYR A 1 293 ? -6.639 2.672 13.677 1.00 93.31 293 TYR A N 1
ATOM 2257 C CA . TYR A 1 293 ? -7.184 3.334 12.483 1.00 93.31 293 TYR A CA 1
ATOM 2258 C C . TYR A 1 293 ? -6.128 4.139 11.716 1.00 93.31 293 TYR A C 1
ATOM 2260 O O . TYR A 1 293 ? -6.132 4.138 10.482 1.00 93.31 293 TYR A O 1
ATOM 2268 N N . LYS A 1 294 ? -5.205 4.803 12.424 1.00 87.94 294 LYS A N 1
ATOM 2269 C CA . LYS A 1 294 ? -4.074 5.505 11.800 1.00 87.94 294 LYS A CA 1
ATOM 2270 C C . LYS A 1 294 ? -3.142 4.528 11.091 1.00 87.94 294 LYS A C 1
ATOM 2272 O O . LYS A 1 294 ? -2.834 4.750 9.925 1.00 87.94 294 LYS A O 1
ATOM 2277 N N . LEU A 1 295 ? -2.746 3.446 11.762 1.00 90.50 295 LEU A N 1
ATOM 2278 C CA . LEU A 1 295 ? -1.900 2.404 11.178 1.00 90.50 295 LEU A CA 1
ATOM 2279 C C . LEU A 1 295 ? -2.561 1.779 9.955 1.00 90.50 295 LEU A C 1
ATOM 2281 O O . LEU A 1 295 ? -1.917 1.679 8.921 1.00 90.50 295 LEU A O 1
ATOM 2285 N N . PHE A 1 296 ? -3.854 1.452 10.030 1.00 92.44 296 PHE A N 1
ATOM 2286 C CA . PHE A 1 296 ? -4.606 0.960 8.879 1.00 92.44 296 PHE A CA 1
ATOM 2287 C C . PHE A 1 296 ? -4.573 1.953 7.716 1.00 92.44 296 PHE A C 1
ATOM 2289 O O . PHE A 1 296 ? -4.326 1.558 6.582 1.00 92.44 296 PHE A O 1
ATOM 2296 N N . THR A 1 297 ? -4.819 3.236 7.990 1.00 87.62 297 THR A N 1
ATOM 2297 C CA . THR A 1 297 ? -4.846 4.275 6.953 1.00 87.62 297 THR A CA 1
ATOM 2298 C C . THR A 1 297 ? -3.486 4.403 6.280 1.00 87.62 297 THR A C 1
ATOM 2300 O O . THR A 1 297 ? -3.418 4.400 5.058 1.00 87.62 297 THR A O 1
ATOM 2303 N N . VAL A 1 298 ? -2.405 4.438 7.063 1.00 82.88 298 VAL A N 1
ATOM 2304 C CA . VAL A 1 298 ? -1.035 4.485 6.535 1.00 82.88 298 VAL A CA 1
ATOM 2305 C C . VAL A 1 298 ? -0.702 3.219 5.751 1.00 82.88 298 VAL A C 1
ATOM 2307 O O . VAL A 1 298 ? -0.150 3.291 4.659 1.00 82.88 298 VAL A O 1
ATOM 2310 N N . TRP A 1 299 ? -1.087 2.058 6.270 1.00 83.94 299 TRP A N 1
ATOM 2311 C CA . TRP A 1 299 ? -0.880 0.772 5.617 1.00 83.94 299 TRP A CA 1
ATOM 2312 C C . TRP A 1 299 ? -1.628 0.659 4.281 1.00 83.94 299 TRP A C 1
ATOM 2314 O O . TRP A 1 299 ? -1.088 0.113 3.321 1.00 83.94 299 TRP A O 1
ATOM 2324 N N . LYS A 1 300 ? -2.865 1.165 4.199 1.00 82.00 300 LYS A N 1
ATOM 2325 C CA . LYS A 1 300 ? -3.719 1.024 3.010 1.00 82.00 300 LYS A CA 1
ATOM 2326 C C . LYS A 1 300 ? -3.653 2.159 2.008 1.00 82.00 300 LYS A C 1
ATOM 2328 O O . LYS A 1 300 ? -3.931 1.919 0.837 1.00 82.00 300 LYS A O 1
ATOM 2333 N N . HIS A 1 301 ? -3.317 3.360 2.447 1.00 74.31 301 HIS A N 1
ATOM 2334 C CA . HIS A 1 301 ? -3.358 4.554 1.608 1.00 74.31 301 HIS A CA 1
ATOM 2335 C C . HIS A 1 301 ? -2.028 5.317 1.605 1.00 74.31 301 HIS A C 1
ATOM 2337 O O . HIS A 1 301 ? -1.917 6.341 0.937 1.00 74.31 301 HIS A O 1
ATOM 2343 N N . GLY A 1 302 ? -1.018 4.843 2.340 1.00 71.94 302 GLY A N 1
ATOM 2344 C CA . GLY A 1 302 ? 0.207 5.595 2.575 1.00 71.94 302 G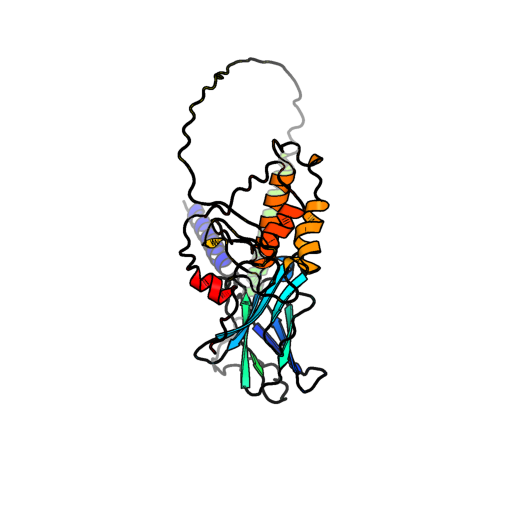LY A CA 1
ATOM 2345 C C . GLY A 1 302 ? -0.012 6.784 3.516 1.00 71.94 302 GLY A C 1
ATOM 2346 O O . GLY A 1 302 ? -1.044 6.930 4.177 1.00 71.94 302 GLY A O 1
ATOM 2347 N N . HIS A 1 303 ? 0.989 7.657 3.607 1.00 69.56 303 HIS A N 1
ATOM 2348 C CA . HIS A 1 303 ? 0.883 8.872 4.409 1.00 69.56 303 HIS A CA 1
ATOM 2349 C C . HIS A 1 303 ? -0.093 9.863 3.765 1.00 69.56 303 HIS A C 1
ATOM 2351 O O . HIS A 1 303 ? 0.186 10.422 2.707 1.00 69.56 303 HIS A O 1
ATOM 2357 N N . ALA A 1 304 ? -1.217 10.106 4.441 1.00 64.19 304 ALA A N 1
ATOM 2358 C CA . ALA A 1 304 ? -2.201 11.099 4.029 1.00 64.19 304 ALA A CA 1
ATOM 2359 C C . ALA A 1 304 ? -1.570 12.501 3.942 1.00 64.19 304 ALA A C 1
ATOM 2361 O O . ALA A 1 304 ? -0.840 12.916 4.853 1.00 64.19 304 ALA A O 1
ATOM 2362 N N . ALA A 1 305 ? -1.878 13.250 2.877 1.00 60.72 305 ALA A N 1
ATOM 2363 C CA . ALA A 1 305 ? -1.484 14.651 2.794 1.00 60.72 305 ALA A CA 1
ATOM 2364 C C . ALA A 1 305 ? -2.161 15.464 3.913 1.00 60.72 305 ALA A C 1
ATOM 2366 O O . ALA A 1 305 ? -3.164 15.058 4.508 1.00 60.72 305 ALA A O 1
ATOM 2367 N N . LYS A 1 306 ? -1.606 16.634 4.246 1.00 60.50 306 LYS A N 1
ATOM 2368 C CA . LYS A 1 306 ? -2.099 17.446 5.367 1.00 60.50 306 LYS A CA 1
ATOM 2369 C C . LYS A 1 306 ? -3.578 17.815 5.168 1.00 60.50 306 LYS A C 1
ATOM 2371 O O . LYS A 1 306 ? -3.900 18.652 4.335 1.00 60.50 306 LYS A O 1
ATOM 2376 N N . GLY A 1 307 ? -4.453 17.249 6.002 1.00 61.47 307 GLY A N 1
ATOM 2377 C CA . GLY A 1 307 ? -5.901 17.499 5.988 1.00 61.47 307 GLY A CA 1
ATOM 2378 C C . GLY A 1 307 ? -6.738 16.365 5.389 1.00 61.47 307 GLY A C 1
ATOM 2379 O O . GLY A 1 307 ? -7.949 16.345 5.612 1.00 61.47 307 GLY A O 1
ATOM 2380 N N . GLU A 1 308 ? -6.104 15.401 4.721 1.00 68.62 308 GLU A N 1
ATOM 2381 C CA . GLU A 1 308 ? -6.761 14.211 4.187 1.00 68.62 308 GLU A CA 1
ATOM 2382 C C . GLU A 1 308 ? -7.044 13.180 5.276 1.00 68.62 308 GLU A C 1
ATOM 2384 O O . GLU A 1 308 ? -6.234 12.941 6.175 1.00 68.62 308 GLU A O 1
ATOM 2389 N N . LYS A 1 309 ? -8.209 12.542 5.180 1.00 74.75 309 LYS A N 1
ATOM 2390 C CA . LYS A 1 309 ? -8.593 11.416 6.026 1.00 74.75 309 LYS A CA 1
ATOM 2391 C C . LYS A 1 309 ? -9.288 10.376 5.162 1.00 74.75 309 LYS A C 1
ATOM 2393 O O . LYS A 1 309 ? -10.167 10.728 4.381 1.00 74.75 309 LYS A O 1
ATOM 2398 N N . TYR A 1 310 ? -8.937 9.112 5.359 1.00 80.94 310 TYR A N 1
ATOM 2399 C CA . TYR A 1 310 ? -9.516 7.993 4.626 1.00 80.94 310 TYR A CA 1
ATOM 2400 C C . TYR A 1 310 ? -10.419 7.177 5.559 1.00 80.94 310 TYR A C 1
ATOM 2402 O O . T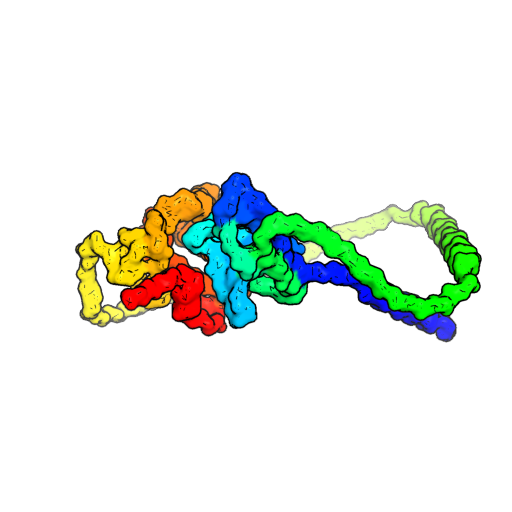YR A 1 310 ? -10.025 6.907 6.700 1.00 80.94 310 TYR A O 1
ATOM 2410 N N . PRO A 1 311 ? -11.631 6.797 5.124 1.00 86.50 311 PRO A N 1
ATOM 2411 C CA . PRO A 1 311 ? -12.493 5.934 5.915 1.00 86.50 311 PRO A CA 1
ATOM 2412 C C . PRO A 1 311 ? -11.931 4.505 5.961 1.00 86.50 311 PRO A C 1
ATOM 2414 O O . PRO A 1 311 ? -11.438 3.972 4.970 1.00 86.50 311 PRO A O 1
ATOM 2417 N N . VAL A 1 312 ? -12.027 3.865 7.126 1.00 91.31 312 VAL A N 1
ATOM 2418 C CA . VAL A 1 312 ? -11.613 2.467 7.325 1.00 91.31 312 VAL A CA 1
ATOM 2419 C C . VAL A 1 312 ? -12.769 1.537 6.952 1.00 91.31 312 VAL A C 1
ATOM 2421 O O . VAL A 1 312 ? -13.922 1.815 7.285 1.00 91.31 312 VAL A O 1
ATOM 2424 N N . TYR A 1 313 ? -12.479 0.404 6.305 1.00 93.94 313 TYR A N 1
ATOM 2425 C CA . TYR A 1 313 ? -13.503 -0.589 5.961 1.00 93.94 313 TYR A CA 1
ATOM 2426 C C . TYR A 1 313 ? -14.242 -1.105 7.198 1.00 93.94 313 TYR A C 1
ATOM 2428 O O . TYR A 1 313 ? -13.613 -1.427 8.204 1.00 93.94 313 TYR A O 1
ATOM 2436 N N . SER A 1 314 ? -15.560 -1.302 7.097 1.00 94.94 314 SER A N 1
ATOM 2437 C CA . SER A 1 314 ? -16.397 -1.756 8.218 1.00 94.94 314 SER A CA 1
ATOM 2438 C C . SER A 1 314 ? -15.885 -3.051 8.855 1.00 94.94 314 SER A C 1
ATOM 2440 O O . SER A 1 314 ? -15.757 -3.123 10.074 1.00 94.94 314 SER A O 1
ATOM 2442 N N . CYS A 1 315 ? -15.501 -4.055 8.059 1.00 95.75 315 CYS A N 1
ATOM 2443 C CA . CYS A 1 315 ? -14.951 -5.308 8.595 1.00 95.75 315 CYS A CA 1
ATOM 2444 C C . CYS A 1 315 ? -13.678 -5.087 9.433 1.00 95.75 315 CYS A C 1
ATOM 2446 O O . CYS A 1 315 ? -13.480 -5.753 10.444 1.00 95.75 315 CYS A O 1
ATOM 2448 N N . CYS A 1 316 ? -12.831 -4.130 9.044 1.00 96.75 316 CYS A N 1
ATOM 2449 C CA . CYS A 1 316 ? -11.612 -3.779 9.769 1.00 96.75 316 CYS A CA 1
ATOM 2450 C C . CYS A 1 316 ? -11.920 -2.918 11.001 1.00 96.75 316 CYS A C 1
ATOM 2452 O O . CYS A 1 316 ? -11.346 -3.159 12.057 1.00 96.75 316 CYS A O 1
ATOM 2454 N N . VAL A 1 317 ? -12.863 -1.971 10.904 1.00 96.25 317 VAL A N 1
ATOM 2455 C CA . VAL A 1 317 ? -13.348 -1.185 12.053 1.00 96.25 317 VAL A CA 1
ATOM 2456 C C . VAL A 1 317 ? -13.875 -2.108 13.144 1.00 96.25 317 VAL A C 1
ATOM 2458 O O . VAL A 1 317 ? -13.498 -1.961 14.303 1.00 96.25 317 VAL A O 1
ATOM 2461 N N . TRP A 1 318 ? -14.723 -3.071 12.785 1.00 95.50 318 TRP A N 1
ATOM 2462 C CA . TRP A 1 318 ? -15.292 -3.999 13.755 1.00 95.50 318 TRP A CA 1
ATOM 2463 C C . TRP A 1 318 ? -14.254 -4.960 14.323 1.00 95.50 318 TRP A C 1
ATOM 2465 O O . TRP A 1 318 ? -14.260 -5.159 15.528 1.00 95.50 318 TRP A O 1
ATOM 2475 N N . ALA A 1 319 ? -13.296 -5.443 13.528 1.00 96.88 319 ALA A N 1
ATOM 2476 C CA . ALA A 1 319 ? -12.183 -6.227 14.065 1.00 96.88 319 ALA A CA 1
ATOM 2477 C C . ALA A 1 319 ? -11.349 -5.436 15.096 1.00 96.88 319 ALA A C 1
ATOM 2479 O O . ALA A 1 319 ? -11.003 -5.963 16.152 1.00 96.88 319 ALA A O 1
ATOM 2480 N N . VAL A 1 320 ? -11.084 -4.147 14.843 1.00 97.00 320 VAL A N 1
ATOM 2481 C CA . VAL A 1 320 ? -10.404 -3.260 15.805 1.00 97.00 320 VAL A CA 1
ATOM 2482 C C . VAL A 1 320 ? -11.250 -3.043 17.062 1.00 97.00 320 VAL A C 1
ATOM 2484 O O . VAL A 1 320 ? -10.721 -3.130 18.165 1.00 97.00 320 VAL A O 1
ATOM 2487 N N . ARG A 1 321 ? -12.553 -2.767 16.921 1.00 95.88 321 ARG A N 1
ATOM 2488 C CA . ARG A 1 321 ? -13.467 -2.551 18.059 1.00 95.88 321 ARG A CA 1
ATOM 2489 C C . ARG A 1 321 ? -13.669 -3.808 18.899 1.00 95.88 321 ARG A C 1
ATOM 2491 O O . ARG A 1 321 ? -13.792 -3.695 20.108 1.00 95.88 321 ARG A O 1
ATOM 2498 N N . ASP A 1 322 ? -13.676 -4.981 18.278 1.00 95.31 322 ASP A N 1
ATOM 2499 C CA . ASP A 1 322 ? -13.754 -6.258 18.986 1.00 95.31 322 ASP A CA 1
ATOM 2500 C C . ASP A 1 322 ? -12.442 -6.560 19.733 1.00 95.31 322 ASP A C 1
ATOM 2502 O O . ASP A 1 322 ? -12.470 -7.156 20.805 1.00 95.31 322 ASP A O 1
ATOM 2506 N N . THR A 1 323 ? -11.297 -6.113 19.199 1.00 96.19 323 THR A N 1
ATOM 2507 C CA . THR A 1 323 ? -9.981 -6.260 19.849 1.00 96.19 323 THR A CA 1
ATOM 2508 C C . THR A 1 323 ? -9.788 -5.265 20.999 1.00 96.19 323 THR A C 1
ATOM 2510 O O . THR A 1 323 ? -9.211 -5.610 22.027 1.00 96.19 323 THR A O 1
ATOM 2513 N N . PHE A 1 324 ? -10.269 -4.030 20.836 1.00 94.50 324 PHE A N 1
ATOM 2514 C CA . PHE A 1 324 ? -10.144 -2.940 21.809 1.00 94.50 324 PHE A CA 1
ATOM 2515 C C . PHE A 1 324 ? -11.531 -2.346 22.103 1.00 94.50 324 PHE A C 1
ATOM 2517 O O . PHE A 1 324 ? -11.860 -1.268 21.586 1.00 94.50 324 PHE A O 1
ATOM 2524 N N . PRO A 1 325 ? -12.375 -3.039 22.885 1.00 94.56 325 PRO A N 1
ATOM 2525 C CA . PRO A 1 325 ? -13.765 -2.648 23.088 1.00 94.56 325 PRO A CA 1
ATOM 2526 C C . PRO A 1 325 ? -13.907 -1.381 23.934 1.00 94.56 325 PRO A C 1
ATOM 2528 O O . PRO A 1 325 ? -13.068 -1.063 24.775 1.00 94.56 325 PRO A O 1
ATOM 2531 N N . ASP A 1 326 ? -14.989 -0.650 23.681 1.00 89.56 326 ASP A N 1
ATOM 2532 C CA . ASP A 1 326 ? -15.521 0.381 24.573 1.00 89.56 326 ASP A CA 1
ATOM 2533 C C . ASP A 1 326 ? -16.563 -0.269 25.494 1.00 89.56 326 ASP A C 1
ATOM 2535 O O . ASP A 1 326 ? -17.460 -0.955 24.993 1.00 89.56 326 ASP A O 1
ATOM 2539 N N . GLU A 1 327 ? -16.462 -0.069 26.811 1.00 88.62 327 GLU A N 1
ATOM 2540 C CA . GLU A 1 327 ? -17.356 -0.699 27.802 1.00 88.62 327 GLU A CA 1
ATOM 2541 C C . GLU A 1 327 ? -18.835 -0.385 27.538 1.00 88.62 327 GLU A C 1
ATOM 2543 O O . GLU A 1 327 ? -19.697 -1.256 27.651 1.00 88.62 327 GLU A O 1
ATOM 2548 N N . ASN A 1 328 ? -19.121 0.839 27.089 1.00 87.06 328 ASN A N 1
ATOM 2549 C CA . ASN A 1 328 ? -20.471 1.312 26.791 1.00 87.06 328 ASN A CA 1
ATOM 2550 C C . ASN A 1 328 ? -20.838 1.155 25.307 1.00 87.06 328 ASN A C 1
ATOM 2552 O O . ASN A 1 328 ? -21.902 1.607 24.879 1.00 87.06 328 ASN A O 1
ATOM 2556 N N . LYS A 1 329 ? -19.959 0.546 24.495 1.00 83.94 329 LYS A N 1
ATOM 2557 C CA . LYS A 1 329 ? -20.067 0.447 23.028 1.00 83.94 329 LYS A CA 1
ATOM 2558 C C . LYS A 1 329 ? -20.294 1.807 22.349 1.00 83.94 329 LYS A C 1
ATOM 2560 O O . LYS A 1 329 ? -20.876 1.875 21.261 1.00 83.94 329 LYS A O 1
ATOM 2565 N N . LYS A 1 330 ? -19.822 2.900 22.960 1.00 84.56 330 LYS A N 1
ATOM 2566 C CA . LYS A 1 330 ? -20.029 4.263 22.463 1.00 84.56 330 LYS A CA 1
ATOM 2567 C C . LYS A 1 330 ? -18.897 4.660 21.523 1.00 84.56 330 LYS A C 1
ATOM 2569 O O . LYS A 1 330 ? -17.942 5.333 21.892 1.00 84.56 330 LYS A O 1
ATOM 2574 N N . TYR A 1 331 ? -19.023 4.278 20.259 1.00 86.94 331 TYR A N 1
ATOM 2575 C CA . TYR A 1 331 ? -18.021 4.623 19.257 1.00 86.94 331 TYR A CA 1
ATOM 2576 C C . TYR A 1 331 ? -18.351 5.930 18.544 1.00 86.94 331 TYR A C 1
ATOM 2578 O O . TYR A 1 331 ? -19.414 6.076 17.940 1.00 86.94 331 TYR A O 1
ATOM 2586 N N . THR A 1 332 ? -17.394 6.854 18.530 1.00 83.69 332 THR A N 1
ATOM 2587 C CA . THR A 1 332 ? -17.410 7.954 17.568 1.00 83.69 332 THR A CA 1
ATOM 2588 C C . THR A 1 332 ? -17.111 7.395 16.174 1.00 83.69 332 THR A C 1
ATOM 2590 O O . THR A 1 332 ? -16.195 6.591 15.977 1.00 83.69 332 THR A O 1
ATOM 2593 N N . GLY A 1 333 ? -17.955 7.752 15.206 1.00 82.44 333 GLY A N 1
ATOM 2594 C CA . GLY A 1 333 ? -17.718 7.437 13.799 1.00 82.44 333 GLY A CA 1
ATOM 2595 C C . GLY A 1 333 ? -16.611 8.307 13.201 1.00 82.44 333 GLY A C 1
ATOM 2596 O O . GLY A 1 333 ? -16.071 9.204 13.850 1.00 82.44 333 GLY A O 1
ATOM 2597 N N . PHE A 1 334 ? -16.307 8.074 11.932 1.00 82.00 334 PHE A N 1
ATOM 2598 C CA . PHE A 1 334 ? -15.396 8.867 11.129 1.00 82.00 334 PHE A CA 1
ATOM 2599 C C . PHE A 1 334 ? -15.795 10.348 11.175 1.00 82.00 334 PHE A C 1
ATOM 2601 O O . PHE A 1 334 ? -16.959 10.718 10.974 1.00 82.00 334 PHE A O 1
ATOM 2608 N N . VAL A 1 335 ? -14.809 11.186 11.494 1.00 78.38 335 VAL A N 1
ATOM 2609 C CA . VAL A 1 335 ? -14.924 12.644 11.510 1.00 78.38 335 VAL A CA 1
ATOM 2610 C C . VAL A 1 335 ? -14.222 13.156 10.268 1.00 78.38 335 VAL A C 1
ATOM 2612 O O . VAL A 1 335 ? -12.996 13.039 10.165 1.00 78.38 335 VAL A O 1
ATOM 2615 N N . GLU A 1 336 ? -14.996 13.727 9.353 1.00 66.19 336 GLU A N 1
ATOM 2616 C CA . GLU A 1 336 ? -14.514 14.273 8.085 1.00 66.19 336 GLU A CA 1
ATOM 2617 C C . GLU A 1 336 ? -13.379 15.300 8.297 1.00 66.19 336 GLU A C 1
ATOM 2619 O O . GLU A 1 336 ? -13.233 15.927 9.354 1.00 66.19 336 GLU A O 1
ATOM 2624 N N . GLY A 1 337 ? -12.465 15.379 7.329 1.00 61.34 337 GLY A N 1
ATOM 2625 C CA . GLY A 1 337 ? -11.402 16.389 7.279 1.00 61.34 337 GLY A CA 1
ATOM 2626 C C . GLY A 1 337 ? -11.876 17.663 6.577 1.00 61.34 337 GLY A C 1
ATOM 2627 O O . GLY A 1 337 ? -13.030 17.753 6.165 1.00 61.34 337 GLY A O 1
ATOM 2628 N N . LYS A 1 338 ? -10.982 18.649 6.403 1.00 50.59 338 LYS A N 1
ATOM 2629 C CA . LYS A 1 338 ? -11.268 19.758 5.482 1.00 50.59 338 LYS A CA 1
ATOM 2630 C C . LYS A 1 338 ? -11.357 19.173 4.076 1.00 50.59 338 LYS A C 1
ATOM 2632 O O . LYS A 1 338 ? -10.407 18.555 3.611 1.00 50.59 338 LYS A O 1
ATOM 2637 N N . THR A 1 339 ? -12.521 19.375 3.477 1.00 42.03 339 THR A N 1
ATOM 2638 C CA . THR A 1 339 ? -12.965 19.017 2.135 1.00 42.03 339 THR A CA 1
ATOM 2639 C C . THR A 1 339 ? -11.813 18.963 1.135 1.00 42.03 339 THR A C 1
ATOM 2641 O O . THR A 1 339 ? -11.442 19.969 0.540 1.00 42.03 339 THR A O 1
ATOM 2644 N N . ILE A 1 340 ? -11.281 17.771 0.890 1.00 38.53 340 ILE A N 1
ATOM 2645 C CA . ILE A 1 340 ? -11.069 17.435 -0.509 1.00 38.53 340 ILE A CA 1
ATOM 2646 C C . ILE A 1 340 ? -12.454 17.063 -1.002 1.00 38.53 340 ILE A C 1
ATOM 2648 O O . ILE A 1 340 ? -13.229 16.453 -0.261 1.00 38.53 340 ILE A O 1
ATOM 2652 N N . ALA A 1 341 ? -12.784 17.477 -2.218 1.00 34.69 341 ALA A N 1
ATOM 2653 C CA . ALA A 1 341 ? -13.829 16.858 -3.008 1.00 34.69 341 ALA A CA 1
ATOM 2654 C C . ALA A 1 341 ? -13.462 15.377 -3.199 1.00 34.69 341 ALA A C 1
ATOM 2656 O O . ALA A 1 341 ? -13.039 14.945 -4.264 1.00 34.69 341 ALA A O 1
ATOM 2657 N N . PHE A 1 342 ? -13.541 14.619 -2.108 1.00 46.16 342 PHE A N 1
ATOM 2658 C CA . PHE A 1 342 ? -13.492 13.184 -2.055 1.00 46.16 342 PHE A CA 1
ATOM 2659 C C . PHE A 1 342 ? -14.795 12.792 -2.712 1.00 46.16 342 PHE A C 1
ATOM 2661 O O . PHE A 1 342 ? -15.837 12.673 -2.065 1.00 46.16 342 PHE A O 1
ATOM 2668 N N . ASN A 1 343 ? -14.765 12.726 -4.039 1.00 51.41 343 ASN A N 1
ATOM 2669 C CA . ASN A 1 343 ? -15.838 12.090 -4.742 1.00 51.41 343 ASN A CA 1
ATOM 2670 C C . ASN A 1 343 ? -15.836 10.655 -4.213 1.00 51.41 343 ASN A C 1
ATOM 2672 O O . ASN A 1 343 ? -14.898 9.893 -4.437 1.00 51.41 343 ASN A O 1
ATOM 2676 N N . MET A 1 344 ? -16.844 10.318 -3.412 1.00 56.03 344 MET A N 1
ATOM 2677 C CA . MET A 1 344 ? -16.993 8.977 -2.863 1.00 56.03 344 MET A CA 1
ATOM 2678 C C . MET A 1 344 ? -17.040 7.950 -4.002 1.00 56.03 344 MET A C 1
ATOM 2680 O O . MET A 1 344 ? -16.638 6.806 -3.802 1.00 56.03 344 MET A O 1
ATOM 2684 N N . ASP A 1 345 ? -17.455 8.369 -5.201 1.00 55.41 345 ASP A N 1
ATOM 2685 C CA . ASP A 1 345 ? -17.387 7.563 -6.412 1.00 55.41 345 ASP A CA 1
ATOM 2686 C C . ASP A 1 345 ? -15.947 7.369 -6.897 1.00 55.41 345 ASP A C 1
ATOM 2688 O O . ASP A 1 345 ? -15.617 6.253 -7.270 1.00 55.41 345 ASP A O 1
ATOM 2692 N N . ASP A 1 346 ? -15.061 8.367 -6.802 1.00 53.59 346 ASP A N 1
ATOM 2693 C CA . ASP A 1 346 ? -13.627 8.214 -7.111 1.00 53.59 346 ASP A CA 1
ATOM 2694 C C . ASP A 1 346 ? -12.943 7.269 -6.113 1.00 53.59 346 ASP A C 1
ATOM 2696 O O . ASP A 1 346 ? -12.250 6.337 -6.508 1.00 53.59 346 ASP A O 1
ATOM 2700 N N . TYR A 1 347 ? -13.226 7.392 -4.811 1.00 59.47 347 TYR A N 1
ATOM 2701 C CA . TYR A 1 347 ? -12.720 6.429 -3.824 1.00 59.47 347 TYR A CA 1
ATOM 2702 C C . TYR A 1 347 ? -13.263 5.011 -4.072 1.00 59.47 347 TYR A C 1
ATOM 2704 O O . TYR A 1 347 ? -12.514 4.035 -4.004 1.00 59.47 347 TYR A O 1
ATOM 2712 N N . LYS A 1 348 ? -14.556 4.872 -4.399 1.00 56.47 348 LYS A N 1
ATOM 2713 C CA . LYS A 1 348 ? -15.162 3.580 -4.759 1.00 56.47 348 LYS A CA 1
ATOM 2714 C C . LYS A 1 348 ? -14.613 3.023 -6.079 1.00 56.47 348 LYS A C 1
ATOM 2716 O O . LYS A 1 348 ? -14.497 1.808 -6.195 1.00 56.47 348 LYS A O 1
ATOM 2721 N N . GLN A 1 349 ? -14.267 3.865 -7.049 1.00 54.72 349 GLN A N 1
ATOM 2722 C CA . GLN A 1 349 ? -13.645 3.451 -8.309 1.00 54.72 349 GLN A CA 1
ATOM 2723 C C . GLN A 1 349 ? -12.195 3.016 -8.089 1.00 54.72 349 GLN A C 1
ATOM 2725 O O . GLN A 1 349 ? -11.796 1.958 -8.570 1.00 54.72 349 GLN A O 1
ATOM 2730 N N . ARG A 1 350 ? -11.433 3.792 -7.316 1.00 52.47 350 ARG A N 1
ATOM 2731 C CA . ARG A 1 350 ? -9.999 3.595 -7.084 1.00 52.47 350 ARG A CA 1
ATOM 2732 C C . ARG A 1 350 ? -9.685 2.478 -6.091 1.00 52.47 350 ARG A C 1
ATOM 2734 O O . ARG A 1 350 ? -8.775 1.696 -6.317 1.00 52.47 350 ARG A O 1
ATOM 2741 N N . TRP A 1 351 ? -10.447 2.379 -5.004 1.00 52.81 351 TRP A N 1
ATOM 2742 C CA . TRP A 1 351 ? -10.192 1.433 -3.905 1.00 52.81 351 TRP A CA 1
ATOM 2743 C C . TRP A 1 351 ? -11.373 0.512 -3.614 1.00 52.81 351 TRP A C 1
ATOM 2745 O O . TRP A 1 351 ? -11.228 -0.522 -2.964 1.00 52.81 351 TRP A O 1
ATOM 2755 N N . GLY A 1 352 ? -12.560 0.871 -4.099 1.00 46.12 352 GLY A N 1
ATOM 2756 C CA . GLY A 1 352 ? -13.768 0.092 -3.897 1.00 46.12 352 GLY A CA 1
ATOM 2757 C C . GLY A 1 352 ? -13.927 -1.086 -4.847 1.00 46.12 352 GLY A C 1
ATOM 2758 O O . GLY A 1 352 ? -14.902 -1.788 -4.671 1.00 46.12 352 GLY A O 1
ATOM 2759 N N . GLY A 1 353 ? -13.027 -1.369 -5.792 1.00 44.88 353 GLY A N 1
ATOM 2760 C CA . GLY A 1 353 ? -13.135 -2.528 -6.689 1.00 44.88 353 GLY A CA 1
ATOM 2761 C C . GLY A 1 353 ? -14.305 -2.427 -7.680 1.00 44.88 353 GLY A C 1
ATOM 2762 O O . GLY A 1 353 ? -15.458 -2.201 -7.306 1.00 44.88 353 GLY A O 1
ATOM 2763 N N . SER A 1 354 ? -14.012 -2.615 -8.965 1.00 37.94 354 SER A N 1
ATOM 2764 C CA . SER A 1 354 ? -14.977 -2.536 -10.067 1.00 37.94 354 SER A CA 1
ATOM 2765 C C . SER A 1 354 ? -16.256 -3.328 -9.782 1.00 37.94 354 SER A C 1
ATOM 2767 O O . SER A 1 354 ? -16.203 -4.528 -9.502 1.00 37.94 354 SER A O 1
ATOM 2769 N N . GLN A 1 355 ? -17.415 -2.676 -9.897 1.00 40.38 355 GLN A N 1
ATOM 2770 C CA . GLN A 1 355 ? -18.651 -3.412 -10.130 1.00 40.38 355 GLN A CA 1
ATOM 2771 C C . GLN A 1 355 ? -18.498 -4.114 -11.478 1.00 40.38 355 GLN A C 1
ATOM 2773 O O . GLN A 1 355 ? -18.301 -3.455 -12.497 1.00 40.38 355 GLN A O 1
ATOM 2778 N N . GLY A 1 356 ? -18.526 -5.445 -11.469 1.00 32.72 356 GLY A N 1
ATOM 2779 C CA . GLY A 1 356 ? -18.719 -6.206 -12.691 1.00 32.72 356 GLY A CA 1
ATOM 2780 C C . GLY A 1 356 ? -20.061 -5.800 -13.283 1.00 32.72 356 GLY A C 1
ATOM 2781 O O . GLY A 1 356 ? -21.099 -6.004 -12.654 1.00 32.72 356 GLY A O 1
ATOM 2782 N N . SER A 1 357 ? -20.025 -5.180 -14.459 1.00 29.19 357 SER A N 1
ATOM 2783 C CA . SER A 1 357 ? -21.171 -5.142 -15.355 1.00 29.19 357 SER A CA 1
ATOM 2784 C C . SER A 1 357 ? -21.504 -6.583 -15.729 1.00 29.19 357 SER A C 1
ATOM 2786 O O . SER A 1 357 ? -20.626 -7.302 -16.215 1.00 29.19 357 SER A O 1
ATOM 2788 N N . GLN A 1 358 ? -22.737 -6.988 -15.432 1.00 30.86 358 GLN A N 1
ATOM 2789 C CA . GLN A 1 358 ? -23.360 -8.184 -15.996 1.00 30.86 358 GLN A CA 1
ATOM 2790 C C . GLN A 1 358 ? -23.415 -8.110 -17.519 1.00 30.86 358 GLN A C 1
ATOM 2792 O O . GLN A 1 358 ? -23.528 -6.975 -18.042 1.00 30.86 358 GLN A O 1
#

Secondary structure (DSSP, 8-state):
--HHHHHHHHHHHHHHHHTTS-----EEEEEEEE-SSTTEEEEEEE-SS-TTTTT-EEEEEEE-SS-EEEEEEEEEETTEEEEEE-TT-B--SS-SSEEEEEEE--TTEEEEEEEESPPTT-EE--EEE-SS------PPP------------SHHHHHHHHHHHHHHHHHHHHHHHHHHHTTS----------------------------------S------S---TT-SSS-----SSGGG------SS-GGGSHHHIIIIIHHHHS--STT-TT--S-HHHHHHHHHHHHHHHHHH-S--TT---PPPHHHHHHHHHHS--TT---------S-----HHHHHHHTS------

Sequence (358 aa):
MAVNSVLTRIQFYWLVIASVHATAEKVNNCQITPSTDPEYANITCIFADNVGRLNKAFALYQDFGSTTKEKVTCNVFEGKPICEASDGFQTPKTVTERAVFLVPNTRNASFICDTVPPAEGVENRGCILDDGTPQATQTPIPNEGSGNTGWRGWHTGVVVVVLLIATGLIIAAVFWVRRKRSRGRANDKTDNKESAETENLNQSAQGAELELSAAITSEGASNEAGGSPAWCLCDRCRQMPKEYERICCRKKPCLSTTQDFETFVLDRVKAWDPEEHELLHGDVNETKRKQAYKLFTVWKHGHAAKGEKYPVYSCCVWAVRDTFPDENKKYTGFVEGKTIAFNMDDYKQRWGGSQGSQ

Organism: NCBI:txid31220

InterPro domains:
  IPR046815 P2X purinoreceptor 7, intracellular domain [PF20478] (187-334)

Radius of gyration: 33.07 Å; chains: 1; bounding box: 91×73×82 Å

Foldseek 3Di:
DPPVVVVVVVVVVVVVVVVPPPPPQFEWEWDWDCDPDNQKIKIKIAGSAFCLVVQWKKFKWWDPPVDIDTAKIWGHDNQATDMDGDPQKAWARGGTSITIIIHGQDAQIKMWMATVVGDPSYHIYIDTRHDDDPPDPPDDDDDDDDDDDDDDPPPPVVVVVVVVVVVVVVVVVVVVVVVVVVVPDDDDDDDYDDDDDDDDDDDDDDDDDDDDDDDDDDDDDDDDPQFDPPLEQQGQFHDDPDPLLAAAQNDVPGPLPDPCLCVQQVVVLVPDDCVVVVPDDDQSLVVSLVRSLVSQCCNPRNDDDVFDDDHDHRSNSVSSCVSRPDPVNDDDHDDHTPDDVPVVVVCCVVRVDDDDDD